Protein AF-A0A1J3HED4-F1 (afdb_monomer)

Solvent-accessible surface area (backbone atoms only — not comparable to full-atom values): 11450 Å² total; per-residue (Å²): 114,68,67,62,53,50,51,50,54,53,50,53,53,50,52,54,51,52,36,47,73,73,69,55,72,75,88,82,70,84,73,91,66,98,83,78,74,86,71,76,49,76,65,58,54,43,67,75,41,43,68,55,33,48,45,43,17,53,50,27,22,56,47,26,28,42,51,62,58,52,49,61,68,68,34,84,85,45,102,58,42,82,52,41,42,55,51,50,53,50,45,22,53,54,27,19,52,52,15,48,55,44,54,75,44,71,88,66,45,74,82,49,69,68,57,50,50,52,56,52,58,58,52,60,58,48,56,62,49,51,55,49,32,74,76,76,45,57,74,68,56,51,53,50,52,37,30,54,51,17,25,52,50,23,30,52,52,45,42,44,66,65,50,70,48,58,95,55,56,76,71,53,30,51,54,47,50,54,51,43,49,51,29,36,52,52,13,36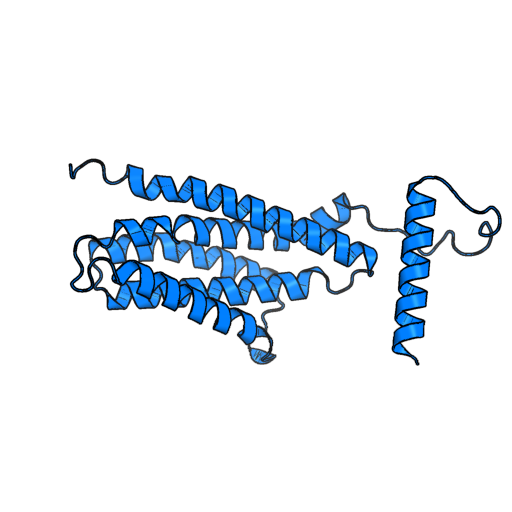,55,53,4,47,60,52,17,51,56,69,59,66,78,58,76,92,74,127

InterPro domains:
  IPR002259 Equilibrative nucleoside transporter [PF01733] (27-198)
  IPR002259 Equilibrative nucleoside transporter [PTHR10332] (2-198)
  IPR036259 MFS transporter superfamily [SSF103473] (56-198)

Secondary structure (DSSP, 8-state):
-HHHHHHHHHHHHHHHHHHHHTT---TT--SS-TTS--PPPHHHHHHHTHHHHHHHHHHHHHHHHHTTHHHHHGGGG-TTTTHHHHHHHHHHHHHHHHHHHGGGSGGG----HHHHHHHHHHHTTHHHHHHHHHHH--HHHHHHHHHHHHHHHHHHHHHHHHHTTTT--HHHHHHHHHHHHHHHHHHHHHHHHHHTHHHHTTTT--

Foldseek 3Di:
DVVVVVVVVVVVVVVQVVCVVVVNDDPPPPDDDPDPDPPDDLVNLCVVCVLLLVLLLLLQLLLLLCPPLVVCVLQPPDPCRPCLSVVLVVLLQVLLVVLQCQVVPVVSQDLDSVVLNVLSVVCVVLVVQCVCCSVPNDSVSSSVSSSVSSNSSNNSNNNSLVNSLPPDDPVSNVSSNVSSVVSNVNSNVNNNVSSCVSVVVPVPDD

Radius of gyration: 22.64 Å; Cα contacts (8 Å, |Δi|>4): 184; chains: 1; bounding box: 64×35×68 Å

Organism: Noccaea caerulescens (NCBI:txid107243)

Sequence (206 aa):
KYYRRKAASEGSKTVSADLAAAGIKNQNDLTDDDSKNQRLSKKELLLQNIDHAMNLFLIYVLTLSIFPGFLYENTGQHGLGTWYALVLVAVYNFWDLVGRYMPHVKWLKVENRKGLMVAVLTRYFLIPAFYFTAKYGDKGWMIMLISVLGLTTGYLTVCILTIAPKGYKGPEKNAMGNLLVVFILGGALTGISLGWLWLIGKTDSF

pLDDT: mean 79.39, std 15.01, range [37.22, 96.25]

Structure (mmCIF, N/CA/C/O backbone):
data_AF-A0A1J3HED4-F1
#
_entry.id   AF-A0A1J3HED4-F1
#
loop_
_atom_site.group_PDB
_atom_site.id
_atom_site.type_symbol
_atom_site.label_atom_id
_atom_site.label_alt_id
_atom_site.label_comp_id
_atom_site.label_asym_id
_atom_site.label_entity_id
_atom_site.label_seq_id
_atom_site.pdbx_PDB_ins_code
_atom_site.Cartn_x
_atom_site.Cartn_y
_atom_site.Cartn_z
_atom_site.occupancy
_atom_site.B_iso_or_equiv
_atom_site.auth_seq_id
_atom_site.auth_comp_id
_atom_site.auth_asym_id
_atom_site.auth_atom_id
_atom_site.pdbx_PDB_model_num
ATOM 1 N N . LYS A 1 1 ? -34.948 16.942 10.702 1.00 59.41 1 LYS A N 1
ATOM 2 C CA . LYS A 1 1 ? -35.043 17.237 12.163 1.00 59.41 1 LYS A CA 1
ATOM 3 C C . LYS A 1 1 ? -34.207 16.272 13.022 1.00 59.41 1 LYS A C 1
ATOM 5 O O . LYS A 1 1 ? -33.458 16.747 13.863 1.00 59.41 1 LYS A O 1
ATOM 10 N N . TYR A 1 2 ? -34.265 14.956 12.774 1.00 70.56 2 TYR A N 1
ATOM 11 C CA . TYR A 1 2 ? -33.496 13.926 13.499 1.00 70.56 2 TYR A CA 1
ATOM 12 C C . TYR A 1 2 ? -31.965 14.104 13.425 1.00 70.56 2 TYR A C 1
ATOM 14 O O . TYR A 1 2 ? -31.312 14.196 14.459 1.00 70.56 2 TYR A O 1
ATOM 22 N N . TYR A 1 3 ? -31.401 14.277 12.224 1.00 65.31 3 TYR A N 1
ATOM 23 C CA . TYR A 1 3 ? -29.947 14.420 12.041 1.00 65.31 3 TYR A CA 1
ATOM 24 C C . TYR A 1 3 ? -29.341 15.639 12.750 1.00 65.31 3 TYR A C 1
ATOM 26 O O . TYR A 1 3 ? -28.264 15.536 13.323 1.00 65.31 3 TYR A O 1
ATOM 34 N N . ARG A 1 4 ? -30.061 16.770 12.794 1.00 69.88 4 ARG A N 1
ATOM 35 C CA . ARG A 1 4 ? -29.614 17.970 13.525 1.00 69.88 4 ARG A CA 1
ATOM 36 C C . ARG A 1 4 ? -29.603 17.755 15.039 1.00 69.88 4 ARG A C 1
ATOM 38 O O . ARG A 1 4 ? -28.679 18.202 15.701 1.00 69.88 4 ARG A O 1
ATOM 45 N N . ARG A 1 5 ? -30.591 17.032 15.582 1.00 69.00 5 ARG A N 1
ATOM 46 C CA . ARG A 1 5 ? -30.611 16.660 17.008 1.00 69.00 5 ARG A CA 1
ATOM 47 C C . ARG A 1 5 ? -29.500 15.670 17.354 1.00 69.00 5 ARG A C 1
ATOM 49 O O . ARG A 1 5 ? -28.889 15.806 18.406 1.00 69.00 5 ARG A O 1
ATOM 56 N N . LYS A 1 6 ? -29.207 14.719 16.461 1.00 76.19 6 LYS A N 1
ATOM 57 C CA . LYS A 1 6 ? -28.106 13.766 16.641 1.00 76.19 6 LYS A CA 1
ATOM 58 C C . LYS A 1 6 ? -26.743 14.463 16.614 1.00 76.19 6 LYS A C 1
ATOM 60 O O . LYS A 1 6 ? -25.969 14.276 17.541 1.00 76.19 6 LYS A O 1
ATOM 65 N N . ALA A 1 7 ? -26.508 15.334 15.635 1.00 76.50 7 ALA A N 1
ATOM 66 C CA . ALA A 1 7 ? -25.280 16.124 15.552 1.00 76.50 7 ALA A CA 1
ATOM 67 C C . ALA A 1 7 ? -25.108 17.067 16.757 1.00 76.50 7 ALA A C 1
ATOM 69 O O . ALA A 1 7 ? -24.017 17.161 17.304 1.00 76.50 7 ALA A O 1
ATOM 70 N N . ALA A 1 8 ? -26.184 17.711 17.223 1.00 73.75 8 ALA A N 1
ATOM 71 C CA . ALA A 1 8 ? -26.141 18.544 18.427 1.00 73.75 8 ALA A CA 1
ATOM 72 C C . ALA A 1 8 ? -25.859 17.725 19.700 1.00 73.75 8 ALA A C 1
ATOM 74 O O . ALA A 1 8 ? -25.099 18.163 20.559 1.00 73.75 8 ALA A O 1
ATOM 75 N N . SER A 1 9 ? -26.429 16.520 19.813 1.00 71.12 9 SER A N 1
ATOM 76 C CA . SER A 1 9 ? -26.158 15.610 20.932 1.00 71.12 9 SER A CA 1
ATOM 77 C C . SER A 1 9 ? -24.715 15.104 20.923 1.00 71.12 9 SER A C 1
ATOM 79 O O . SER A 1 9 ? -24.074 15.059 21.970 1.00 71.12 9 SER A O 1
ATOM 81 N N . GLU A 1 10 ? -24.185 14.758 19.752 1.00 77.06 10 GLU A N 1
ATOM 82 C CA . GLU A 1 10 ? -22.795 14.325 19.600 1.00 77.06 10 GLU A CA 1
ATOM 83 C C . GLU A 1 10 ? -21.818 15.485 19.860 1.00 77.06 10 GLU A C 1
ATOM 85 O O . GLU A 1 10 ? -20.849 15.293 20.590 1.00 77.06 10 GLU A O 1
ATOM 90 N N . GLY A 1 11 ? -22.128 16.699 19.390 1.00 74.56 11 GLY A N 1
ATOM 91 C CA . GLY A 1 11 ? -21.346 17.912 19.659 1.00 74.56 11 GLY A CA 1
ATOM 92 C C . GLY A 1 11 ? -21.352 18.342 21.132 1.00 74.56 11 GLY A C 1
ATOM 93 O O . GLY A 1 11 ? -20.334 18.756 21.678 1.00 74.56 11 GLY A O 1
ATOM 94 N N . SER A 1 12 ? -22.479 18.188 21.829 1.00 73.00 12 SER A N 1
ATOM 95 C CA . SER A 1 12 ? -22.558 18.455 23.272 1.00 73.00 12 SER A CA 1
ATOM 96 C C . SER A 1 12 ? -21.706 17.470 24.086 1.00 73.00 12 SER A C 1
ATOM 98 O O . SER A 1 12 ? -21.057 17.860 25.061 1.00 73.00 12 SER A O 1
ATOM 100 N N . LYS A 1 13 ? -21.629 16.207 23.647 1.00 76.38 13 LYS A N 1
ATOM 101 C CA . LYS A 1 13 ? -20.762 15.186 24.255 1.00 76.38 13 LYS A CA 1
ATOM 102 C C . LYS A 1 13 ? -19.274 15.444 24.013 1.00 76.38 13 LYS A C 1
ATOM 104 O O . LYS A 1 13 ? -18.470 15.134 24.883 1.00 76.38 13 LYS A O 1
ATOM 109 N N . THR A 1 14 ? -18.893 16.016 22.871 1.00 75.06 14 THR A N 1
ATOM 110 C CA . THR A 1 14 ? -17.491 16.399 22.626 1.00 75.06 14 THR A CA 1
ATOM 111 C C . THR A 1 14 ? -17.084 17.606 23.463 1.00 75.06 14 THR A C 1
ATOM 113 O O . THR A 1 14 ? -16.039 17.566 24.095 1.00 75.06 14 THR A O 1
ATOM 116 N N . VAL A 1 15 ? -17.943 18.624 23.574 1.00 75.25 15 VAL A N 1
ATOM 117 C CA . VAL A 1 15 ? -17.651 19.827 24.377 1.00 75.25 15 VAL A CA 1
ATOM 118 C C . VAL A 1 15 ? -17.520 19.499 25.867 1.00 75.25 15 VAL A C 1
ATOM 120 O O . VAL A 1 15 ? -16.604 19.979 26.529 1.00 75.25 15 VAL A O 1
ATOM 123 N N . SER A 1 16 ? -18.397 18.646 26.401 1.00 71.94 16 SER A N 1
ATOM 124 C CA . SER A 1 16 ? -18.288 18.179 27.792 1.00 71.94 16 SER A CA 1
ATOM 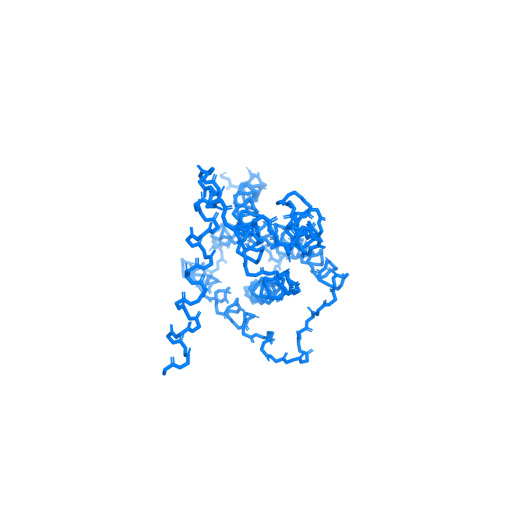125 C C . SER A 1 16 ? -17.035 17.326 28.025 1.00 71.94 16 SER A C 1
ATOM 127 O O . SER A 1 16 ? -16.402 17.442 29.075 1.00 71.94 16 SER A O 1
ATOM 129 N N . ALA A 1 17 ? -16.625 16.525 27.037 1.00 68.75 17 ALA A N 1
ATOM 130 C CA . ALA A 1 17 ? -15.379 15.765 27.096 1.00 68.75 17 ALA A CA 1
ATOM 131 C C . ALA A 1 17 ? -14.126 16.663 27.063 1.00 68.75 17 ALA A C 1
ATOM 133 O O . ALA A 1 17 ? -13.168 16.379 27.785 1.00 68.75 17 ALA A O 1
ATOM 134 N N . ASP A 1 18 ? -14.141 17.746 26.283 1.00 74.06 18 ASP A N 1
ATOM 135 C CA . ASP A 1 18 ? -13.045 18.720 26.220 1.00 74.06 18 ASP A CA 1
ATOM 136 C C . ASP A 1 18 ? -12.947 19.543 27.516 1.00 74.06 18 ASP A C 1
ATOM 138 O O . ASP A 1 18 ? -11.847 19.744 28.034 1.00 74.06 18 ASP A O 1
ATOM 142 N N . LEU A 1 19 ? -14.083 19.932 28.114 1.00 74.56 19 LEU A N 1
ATOM 143 C CA . LEU A 1 19 ? -14.116 20.586 29.432 1.00 74.56 19 LEU A CA 1
ATOM 144 C C . LEU A 1 19 ? -13.539 19.692 30.538 1.00 74.56 19 LEU A C 1
ATOM 146 O O . LEU A 1 19 ? -12.752 20.154 31.364 1.00 74.56 19 LEU A O 1
ATOM 150 N N . ALA A 1 20 ? -13.885 18.402 30.529 1.00 72.44 20 ALA A N 1
ATOM 151 C CA . ALA A 1 20 ? -13.341 17.437 31.479 1.00 72.44 20 ALA A CA 1
ATOM 152 C C . ALA A 1 20 ? -11.829 17.218 31.280 1.00 72.44 20 ALA A C 1
ATOM 154 O O . ALA A 1 20 ? -11.105 17.031 32.257 1.00 72.44 20 ALA A O 1
ATOM 155 N N . ALA A 1 21 ? -11.333 17.275 30.038 1.00 68.06 21 ALA A N 1
ATOM 156 C CA . ALA A 1 21 ? -9.901 17.217 29.736 1.00 68.06 21 ALA A CA 1
ATOM 157 C C . ALA A 1 21 ? -9.143 18.476 30.199 1.00 68.06 21 ALA A C 1
ATOM 159 O O . ALA A 1 21 ? -7.979 18.374 30.579 1.00 68.06 21 ALA A O 1
ATOM 160 N N . ALA A 1 22 ? -9.812 19.631 30.225 1.00 73.00 22 ALA A N 1
ATOM 161 C CA . ALA A 1 22 ? -9.310 20.880 30.798 1.00 73.00 22 ALA A CA 1
ATOM 162 C C . ALA A 1 22 ? -9.441 20.954 32.337 1.00 73.00 22 ALA A C 1
ATOM 164 O O . ALA A 1 22 ? -9.087 21.968 32.932 1.00 73.00 22 ALA A O 1
ATOM 165 N N . GLY A 1 23 ? -9.940 19.895 32.990 1.00 62.84 23 GLY A N 1
ATOM 166 C CA . GLY A 1 23 ? -10.067 19.809 34.450 1.00 62.84 23 GLY A CA 1
ATOM 167 C C . GLY A 1 23 ? -11.306 20.494 35.037 1.00 62.84 23 GLY A C 1
ATOM 168 O O . GLY A 1 23 ? -11.443 20.553 36.257 1.00 62.84 23 GLY A O 1
ATOM 169 N N . ILE A 1 24 ? -12.230 20.979 34.204 1.00 65.00 24 ILE A N 1
ATOM 170 C CA . ILE A 1 24 ? -13.458 21.650 34.644 1.00 65.00 24 ILE A CA 1
ATOM 171 C C . ILE A 1 24 ? -14.579 20.604 34.724 1.00 65.00 24 ILE A C 1
ATOM 173 O O . ILE A 1 24 ? -15.200 20.261 33.717 1.00 65.00 24 ILE A O 1
ATOM 177 N N . LYS A 1 25 ? -14.832 20.064 35.924 1.00 63.75 25 LYS A N 1
ATOM 178 C CA . LYS A 1 25 ? -15.977 19.180 36.214 1.00 63.75 25 LYS A CA 1
ATOM 179 C C . LYS A 1 25 ? -17.094 19.972 36.897 1.00 63.75 25 LYS A C 1
ATOM 181 O O . LYS A 1 25 ? -16.863 20.589 37.931 1.00 63.75 25 LYS A O 1
ATOM 186 N N . ASN A 1 26 ? -18.309 19.904 36.351 1.00 54.97 26 ASN A N 1
ATOM 187 C CA . ASN A 1 26 ? -19.506 20.361 37.056 1.00 54.97 26 ASN A CA 1
ATOM 188 C C . ASN A 1 26 ? -19.857 19.367 38.170 1.00 54.97 26 ASN A C 1
ATOM 190 O O . ASN A 1 26 ? -19.866 18.156 37.965 1.00 54.97 26 ASN A O 1
ATOM 194 N N . GLN A 1 27 ? -20.157 19.903 39.349 1.00 44.97 27 GLN A N 1
ATOM 195 C CA . GLN A 1 27 ? -20.293 19.183 40.618 1.00 44.97 27 GLN A CA 1
ATOM 196 C C . GLN A 1 27 ? -21.570 18.319 40.734 1.00 44.97 27 GLN A C 1
ATOM 198 O O . GLN A 1 27 ? -21.773 17.666 41.753 1.00 44.97 27 GLN A O 1
ATOM 203 N N . ASN A 1 28 ? -22.406 18.270 39.689 1.00 45.19 28 ASN A N 1
ATOM 204 C CA . ASN A 1 28 ? -23.728 17.629 39.722 1.00 45.19 28 ASN A CA 1
ATOM 205 C C . ASN A 1 28 ? -23.775 16.190 39.163 1.00 45.19 28 ASN A C 1
ATOM 207 O O . ASN A 1 28 ? -24.830 15.574 39.234 1.00 45.19 28 ASN A O 1
ATOM 211 N N . ASP A 1 29 ? -22.669 15.634 38.653 1.00 46.31 29 ASP A N 1
ATOM 212 C CA . ASP A 1 29 ? -22.627 14.271 38.072 1.00 46.31 29 ASP A CA 1
ATOM 213 C C . ASP A 1 29 ? -22.062 13.202 39.038 1.00 46.31 29 ASP A C 1
ATOM 215 O O . ASP A 1 29 ? -21.631 12.132 38.615 1.00 46.31 29 ASP A O 1
ATOM 219 N N . LEU A 1 30 ? -22.025 13.468 40.350 1.00 44.94 30 LEU A N 1
ATOM 220 C CA . LEU A 1 30 ? -21.431 12.554 41.345 1.00 44.94 30 LEU A CA 1
ATOM 221 C C . LEU A 1 30 ? -22.342 11.401 41.801 1.00 44.94 30 LEU A C 1
ATOM 223 O O . LEU A 1 30 ? -22.022 10.712 42.766 1.00 44.94 30 LEU A O 1
ATOM 227 N N . THR A 1 31 ? -23.439 11.129 41.102 1.00 42.91 31 THR A N 1
ATOM 228 C CA . THR A 1 31 ? -24.248 9.934 41.359 1.00 42.91 31 THR A CA 1
ATOM 229 C C . THR A 1 31 ? -24.649 9.300 40.034 1.00 42.91 31 THR A C 1
ATOM 231 O O . THR A 1 31 ? -25.287 9.962 39.222 1.00 42.91 31 THR A O 1
AT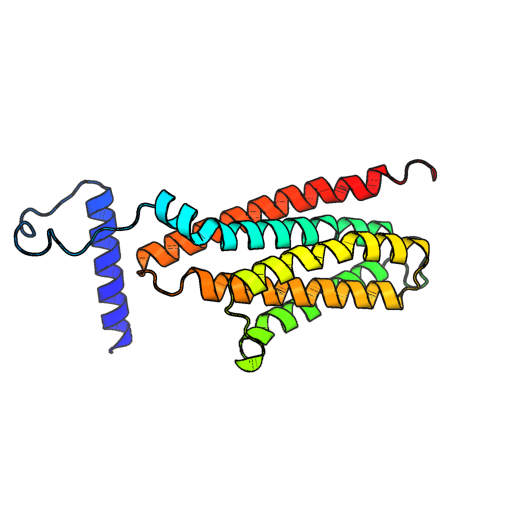OM 234 N N . ASP A 1 32 ? -24.294 8.020 39.870 1.00 39.19 32 ASP A N 1
ATOM 235 C CA . ASP A 1 32 ? -24.870 7.027 38.940 1.00 39.19 32 ASP A CA 1
ATOM 236 C C . ASP A 1 32 ? -24.135 6.570 37.654 1.00 39.19 32 ASP A C 1
ATOM 238 O O . ASP A 1 32 ? -24.769 5.956 36.799 1.00 39.19 32 ASP A O 1
ATOM 242 N N . ASP A 1 33 ? -22.806 6.708 37.501 1.00 41.12 33 ASP A N 1
ATOM 243 C CA . ASP A 1 33 ? -22.113 5.970 36.407 1.00 41.12 33 ASP A CA 1
ATOM 244 C C . ASP A 1 33 ? -20.638 5.596 36.656 1.00 41.12 33 ASP A C 1
ATOM 246 O O . ASP A 1 33 ? -19.850 5.458 35.720 1.00 41.12 33 ASP A O 1
ATOM 250 N N . ASP A 1 34 ? -20.236 5.364 37.907 1.00 40.25 34 ASP A N 1
ATOM 251 C CA . ASP A 1 34 ? -18.844 4.994 38.239 1.00 40.25 34 ASP A CA 1
ATOM 252 C C . ASP A 1 34 ? -18.464 3.542 37.847 1.00 40.25 34 ASP A C 1
ATOM 254 O O . ASP A 1 34 ? -17.388 3.053 38.183 1.00 40.25 34 ASP A O 1
ATOM 258 N N . SER A 1 35 ? -19.322 2.828 37.098 1.00 39.44 35 SER A N 1
ATOM 259 C CA . SER A 1 35 ? -19.124 1.409 36.747 1.00 39.44 35 SER A CA 1
ATOM 260 C C . SER A 1 35 ? -19.144 1.054 35.249 1.00 39.44 35 SER A C 1
ATOM 262 O O . SER A 1 35 ? -18.913 -0.108 34.916 1.00 39.44 35 SER A O 1
ATOM 264 N N . LYS A 1 36 ? -19.365 1.993 34.307 1.00 38.38 36 LYS A N 1
ATOM 265 C CA . LYS A 1 36 ? -19.573 1.634 32.876 1.00 38.38 36 LYS A CA 1
ATOM 266 C C . LYS A 1 36 ? -18.694 2.298 31.821 1.00 38.38 36 LYS A C 1
ATOM 268 O O . LYS A 1 36 ? -18.813 1.963 30.637 1.00 38.38 36 LYS A O 1
ATOM 273 N N . ASN A 1 37 ? -17.765 3.172 32.187 1.00 43.22 37 ASN A N 1
ATOM 274 C CA . ASN A 1 37 ? -16.939 3.870 31.200 1.00 43.22 37 ASN A CA 1
ATOM 275 C C . ASN A 1 37 ? -15.443 3.754 31.486 1.00 43.22 37 ASN A C 1
ATOM 277 O O . ASN A 1 37 ? -14.732 4.747 31.616 1.00 43.22 37 ASN A O 1
ATOM 281 N N . GLN A 1 38 ? -14.942 2.517 31.474 1.00 48.12 38 GLN A N 1
ATOM 282 C CA . GLN A 1 38 ? -13.513 2.269 31.307 1.00 48.12 38 GLN A CA 1
ATOM 283 C C . GLN A 1 38 ? -13.126 2.653 29.868 1.00 48.12 38 GLN A C 1
ATOM 285 O O . GLN A 1 38 ? -13.193 1.859 28.933 1.00 48.12 38 GLN A O 1
ATOM 290 N N . ARG A 1 39 ? -12.844 3.943 29.663 1.00 57.44 39 ARG A N 1
ATOM 291 C CA . ARG A 1 39 ? -12.276 4.479 28.424 1.00 57.44 39 ARG A CA 1
ATOM 292 C C . ARG A 1 39 ? -10.926 3.798 28.216 1.00 57.44 39 ARG A C 1
ATOM 294 O O . ARG A 1 39 ? -10.034 4.008 29.036 1.00 57.44 39 ARG A O 1
ATOM 301 N N . LEU A 1 40 ? -10.772 3.025 27.140 1.00 62.28 40 LEU A N 1
ATOM 302 C CA . LEU A 1 40 ? -9.487 2.395 26.837 1.00 62.28 40 LEU A CA 1
ATOM 303 C C . LEU A 1 40 ? -8.418 3.479 26.665 1.00 62.28 40 LEU A C 1
ATOM 305 O O . LEU A 1 40 ? -8.619 4.487 25.974 1.00 62.28 40 LEU A O 1
ATOM 309 N N . SER A 1 41 ? -7.273 3.290 27.312 1.00 73.06 41 SER A N 1
ATOM 310 C CA . SER A 1 41 ? -6.133 4.185 27.162 1.00 73.06 41 SER A CA 1
ATOM 311 C C . SER A 1 41 ? -5.615 4.119 25.726 1.00 73.06 41 SER A C 1
ATOM 313 O O . SER A 1 41 ? -5.603 3.054 25.112 1.00 73.06 41 SER A O 1
ATOM 315 N N . LYS A 1 42 ? -5.109 5.236 25.181 1.00 70.38 42 LYS A N 1
ATOM 316 C CA . LYS A 1 42 ? -4.540 5.287 23.814 1.00 70.38 42 LYS A CA 1
ATOM 317 C C . LYS A 1 42 ? -3.473 4.204 23.574 1.00 70.38 42 LYS A C 1
ATOM 319 O O . LYS A 1 42 ? -3.326 3.737 22.450 1.00 70.38 42 LYS A O 1
ATOM 324 N N . LYS A 1 43 ? -2.755 3.795 24.628 1.00 70.88 43 LYS A N 1
ATOM 325 C CA . LYS A 1 43 ? -1.745 2.725 24.582 1.00 70.88 43 LYS A CA 1
ATOM 326 C C . LYS A 1 43 ? -2.358 1.327 24.458 1.00 70.88 43 LYS A C 1
ATOM 328 O O . LYS A 1 43 ? -1.864 0.529 23.673 1.00 70.88 43 LYS A O 1
ATOM 333 N N . GLU A 1 44 ? -3.430 1.043 25.191 1.00 78.06 44 GLU A N 1
ATOM 334 C CA . GLU A 1 44 ? -4.153 -0.241 25.129 1.00 78.06 44 GLU A CA 1
ATOM 335 C C . GLU A 1 44 ? -4.838 -0.402 23.773 1.00 78.06 44 GLU A C 1
ATOM 337 O O . GLU A 1 44 ? -4.749 -1.440 23.123 1.00 78.06 44 GLU A O 1
ATOM 342 N N . LEU A 1 45 ? -5.430 0.695 23.308 1.00 75.88 45 LEU A N 1
ATOM 343 C CA . LEU A 1 45 ? -5.980 0.868 21.976 1.00 75.88 45 LEU A CA 1
ATOM 344 C C . LEU A 1 45 ? -4.948 0.543 20.877 1.00 75.88 45 LEU A C 1
ATOM 346 O O . LEU A 1 45 ? -5.261 -0.196 19.941 1.00 75.88 45 LEU A O 1
ATOM 350 N N . LEU A 1 46 ? -3.718 1.058 21.002 1.00 76.38 46 LEU A N 1
ATOM 351 C CA . LEU A 1 46 ? -2.611 0.757 20.088 1.00 76.38 46 LEU A CA 1
ATOM 352 C C . LEU A 1 46 ? -2.208 -0.716 20.175 1.00 76.38 46 LEU A C 1
ATOM 354 O O . LEU A 1 46 ? -2.161 -1.379 19.147 1.00 76.38 46 LEU A O 1
ATOM 358 N N . LEU A 1 47 ? -1.965 -1.242 21.378 1.00 79.56 47 LEU A N 1
ATOM 359 C CA . LEU A 1 47 ? -1.557 -2.636 21.586 1.00 79.56 47 LEU A CA 1
ATOM 360 C C . LEU A 1 47 ? -2.559 -3.632 20.987 1.00 79.56 47 LEU A C 1
ATOM 362 O O . LEU A 1 47 ? -2.153 -4.625 20.392 1.00 79.56 47 LEU A O 1
ATOM 366 N N . GLN A 1 48 ? -3.858 -3.345 21.073 1.00 81.31 48 GLN A N 1
ATOM 367 C CA . GLN A 1 48 ? -4.911 -4.214 20.544 1.00 81.31 48 GLN A CA 1
ATOM 368 C C . GLN A 1 48 ? -5.012 -4.214 19.003 1.00 81.31 48 GLN A C 1
ATOM 370 O O . GLN A 1 48 ? -5.528 -5.172 18.414 1.00 81.31 48 GLN A O 1
ATOM 375 N N . ASN A 1 49 ? -4.534 -3.150 18.349 1.00 86.00 49 ASN A N 1
ATOM 376 C CA . ASN A 1 49 ? -4.608 -2.951 16.893 1.00 86.00 49 ASN A CA 1
ATOM 377 C C . ASN A 1 49 ? -3.230 -2.799 16.243 1.00 86.00 49 ASN A C 1
ATOM 379 O O . ASN A 1 49 ? -3.118 -2.308 15.115 1.00 86.00 49 ASN A O 1
ATOM 383 N N . ILE A 1 50 ? -2.173 -3.197 16.952 1.00 87.44 50 ILE A N 1
ATOM 384 C CA . ILE A 1 50 ? -0.799 -3.070 16.474 1.00 87.44 50 ILE A CA 1
ATOM 385 C C . ILE A 1 50 ? -0.581 -3.896 15.206 1.00 87.44 50 ILE A C 1
ATOM 387 O O . ILE A 1 50 ? 0.147 -3.474 14.319 1.00 87.44 50 ILE A O 1
ATOM 391 N N . ASP A 1 51 ? -1.282 -5.019 15.064 1.00 89.06 51 ASP A N 1
ATOM 392 C CA . ASP A 1 51 ? -1.311 -5.839 13.856 1.00 89.06 51 ASP A CA 1
ATOM 393 C C . ASP A 1 51 ? -1.820 -5.052 12.641 1.00 89.06 51 ASP A C 1
ATOM 395 O O . ASP A 1 51 ? -1.187 -5.042 11.586 1.00 89.06 51 ASP A O 1
ATOM 399 N N . HIS A 1 52 ? -2.934 -4.335 12.781 1.00 90.81 52 HIS A N 1
ATOM 400 C CA . HIS A 1 52 ? -3.483 -3.487 11.723 1.00 90.81 52 HIS A CA 1
ATOM 401 C C . HIS A 1 52 ? -2.574 -2.296 11.397 1.00 90.81 52 HIS A C 1
ATOM 403 O O . HIS A 1 52 ? -2.356 -1.991 10.222 1.00 90.81 52 HIS A O 1
ATOM 409 N N . ALA A 1 53 ? -2.013 -1.657 12.422 1.00 91.69 53 ALA A N 1
ATOM 410 C CA . ALA A 1 53 ? -1.086 -0.543 12.274 1.00 91.69 53 ALA A CA 1
ATOM 411 C C . ALA A 1 53 ? 0.213 -0.957 11.560 1.00 91.69 53 ALA A C 1
ATOM 413 O O . ALA A 1 53 ? 0.625 -0.309 10.598 1.00 91.69 53 ALA A O 1
ATOM 414 N N . MET A 1 54 ? 0.810 -2.080 11.967 1.00 92.75 54 MET A N 1
ATOM 415 C CA . MET A 1 54 ? 2.002 -2.646 11.334 1.00 92.75 54 MET A CA 1
ATOM 416 C C . MET A 1 54 ? 1.724 -3.084 9.898 1.00 92.75 54 MET A C 1
ATOM 418 O O . MET A 1 54 ? 2.530 -2.816 9.015 1.00 92.75 54 MET A O 1
ATOM 422 N N . ASN A 1 55 ? 0.567 -3.691 9.627 1.00 93.38 55 ASN A N 1
ATOM 423 C CA . ASN A 1 55 ? 0.180 -4.052 8.264 1.00 93.38 55 ASN A CA 1
ATOM 424 C C . ASN A 1 55 ? 0.103 -2.821 7.344 1.00 93.38 55 ASN A C 1
ATOM 426 O O . ASN A 1 55 ? 0.622 -2.869 6.231 1.00 93.38 55 ASN A O 1
ATOM 430 N N . LEU A 1 56 ? -0.487 -1.709 7.802 1.00 94.25 56 LEU A N 1
ATOM 431 C CA . LEU A 1 56 ? -0.490 -0.450 7.044 1.00 94.25 56 LEU A CA 1
ATOM 432 C C . LEU A 1 56 ? 0.923 0.096 6.849 1.00 94.25 56 LEU A C 1
ATOM 434 O O . LEU A 1 56 ? 1.283 0.451 5.731 1.00 94.25 56 LEU A O 1
ATOM 438 N N . PHE A 1 57 ? 1.734 0.118 7.904 1.00 95.44 57 PHE A N 1
ATOM 439 C CA . PHE A 1 57 ? 3.126 0.546 7.809 1.00 95.44 57 PHE A CA 1
ATOM 440 C C . PHE A 1 57 ? 3.872 -0.237 6.719 1.00 95.44 57 PHE A C 1
ATOM 442 O O . PHE A 1 57 ? 4.405 0.362 5.791 1.00 95.44 57 PHE A O 1
ATOM 449 N N . LEU A 1 58 ? 3.819 -1.571 6.759 1.00 94.81 58 LEU A N 1
ATOM 450 C CA . LEU A 1 58 ? 4.466 -2.451 5.783 1.00 94.81 58 LEU A CA 1
ATOM 451 C C . LEU A 1 58 ? 3.928 -2.250 4.355 1.00 94.81 58 LEU A C 1
ATOM 453 O O . LEU A 1 58 ? 4.706 -2.220 3.400 1.00 94.81 58 LEU A O 1
ATOM 457 N N . ILE A 1 59 ? 2.611 -2.053 4.194 1.00 95.06 59 ILE A N 1
ATOM 458 C CA . ILE A 1 59 ? 1.994 -1.745 2.893 1.00 95.06 59 ILE A CA 1
ATOM 459 C C . ILE A 1 59 ? 2.627 -0.501 2.276 1.00 95.06 59 ILE A C 1
ATOM 461 O O . ILE A 1 59 ? 2.981 -0.532 1.093 1.00 95.06 59 ILE A O 1
ATOM 465 N N . TYR A 1 60 ? 2.750 0.577 3.052 1.00 94.19 60 TYR A N 1
ATOM 466 C CA . TYR A 1 60 ? 3.258 1.859 2.570 1.00 94.19 60 TYR A CA 1
ATOM 467 C C . TYR A 1 60 ? 4.779 1.867 2.412 1.00 94.19 60 TYR A C 1
ATOM 469 O O . TYR A 1 60 ? 5.258 2.437 1.434 1.00 94.19 60 TYR A O 1
ATOM 477 N N . VAL A 1 61 ? 5.516 1.159 3.275 1.00 95.06 61 VAL A N 1
ATOM 478 C CA . VAL A 1 61 ? 6.959 0.927 3.111 1.00 95.06 61 VAL A CA 1
ATOM 479 C C . VAL A 1 61 ? 7.245 0.289 1.758 1.00 95.06 61 VAL A C 1
ATOM 481 O O . VAL A 1 61 ? 8.000 0.840 0.962 1.00 95.06 61 VAL A O 1
ATOM 484 N N . LEU A 1 62 ? 6.608 -0.848 1.470 1.00 92.81 62 LEU A N 1
ATOM 485 C CA . LEU A 1 62 ? 6.808 -1.559 0.212 1.00 92.81 62 LEU A CA 1
ATOM 486 C C . LEU A 1 62 ? 6.417 -0.690 -0.985 1.00 92.81 62 LEU A C 1
ATOM 488 O O . LEU A 1 62 ? 7.179 -0.558 -1.940 1.00 92.81 62 LEU A O 1
ATOM 492 N N . THR A 1 63 ? 5.228 -0.092 -0.929 1.00 92.25 63 THR A N 1
ATOM 493 C CA . THR A 1 63 ? 4.682 0.658 -2.062 1.00 92.25 63 THR A CA 1
ATOM 494 C C . THR A 1 63 ? 5.559 1.855 -2.394 1.00 92.25 63 THR A C 1
ATOM 496 O O . THR A 1 63 ? 5.912 2.015 -3.558 1.00 92.25 63 THR A O 1
ATOM 499 N N . LEU A 1 64 ? 5.961 2.646 -1.391 1.00 91.31 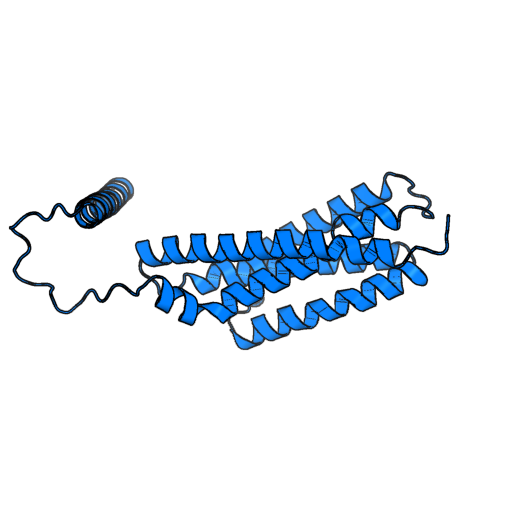64 LEU A N 1
ATOM 500 C CA . LEU A 1 64 ? 6.787 3.829 -1.629 1.00 91.31 64 LEU A CA 1
ATOM 501 C C . LEU A 1 64 ? 8.273 3.526 -1.849 1.00 91.31 64 LEU A C 1
ATOM 503 O O . LEU A 1 64 ? 8.980 4.357 -2.409 1.00 91.31 64 LEU A O 1
ATOM 507 N N . SER A 1 65 ? 8.738 2.326 -1.484 1.00 88.94 65 SER A N 1
ATOM 508 C CA . SER A 1 65 ? 10.078 1.869 -1.872 1.00 88.94 65 SER A CA 1
ATOM 509 C C . SER A 1 65 ? 10.204 1.578 -3.368 1.00 88.94 65 SER A C 1
ATOM 511 O O . SER A 1 65 ? 11.303 1.637 -3.904 1.00 88.94 65 SER A O 1
ATOM 513 N N . ILE A 1 66 ? 9.093 1.278 -4.050 1.00 85.94 66 ILE A N 1
ATOM 514 C CA . ILE A 1 66 ? 9.064 0.986 -5.491 1.00 85.94 66 ILE A CA 1
ATOM 515 C C . ILE A 1 66 ? 8.545 2.214 -6.252 1.00 85.94 66 ILE A C 1
ATOM 517 O O . ILE A 1 66 ? 9.187 2.730 -7.164 1.00 85.94 66 ILE A O 1
ATOM 521 N N . PHE A 1 67 ? 7.377 2.719 -5.867 1.00 82.75 67 PHE A N 1
ATOM 522 C CA . PHE A 1 67 ? 6.718 3.847 -6.509 1.00 82.75 67 PHE A CA 1
ATOM 523 C C . PHE A 1 67 ? 6.993 5.160 -5.753 1.00 82.75 67 PHE A C 1
ATOM 525 O O . PHE A 1 67 ? 6.724 5.218 -4.560 1.00 82.75 67 PHE A O 1
ATOM 532 N N . PRO A 1 68 ? 7.414 6.263 -6.396 1.00 72.25 68 PRO A N 1
ATOM 533 C CA . PRO A 1 68 ? 7.680 6.417 -7.824 1.00 72.25 68 PRO A CA 1
ATOM 534 C C . PRO A 1 68 ? 9.152 6.181 -8.221 1.00 72.25 68 PRO A C 1
ATOM 536 O O . PRO A 1 68 ? 9.432 6.024 -9.407 1.00 72.25 68 PRO A O 1
ATOM 539 N N . GLY A 1 69 ? 10.087 6.157 -7.261 1.00 71.44 69 GLY A N 1
ATOM 540 C CA . GLY A 1 69 ? 11.534 6.252 -7.510 1.00 71.44 69 GLY A CA 1
ATOM 541 C C . GLY A 1 69 ? 12.095 5.211 -8.485 1.00 71.44 69 GLY A C 1
ATOM 542 O O . GLY A 1 69 ? 12.723 5.575 -9.475 1.00 71.44 69 GLY A O 1
ATOM 543 N N . PHE A 1 70 ? 11.801 3.925 -8.273 1.00 73.75 70 PHE A N 1
ATOM 544 C CA . PHE A 1 70 ? 12.277 2.844 -9.148 1.00 73.75 70 PHE A CA 1
ATOM 545 C C . PHE A 1 70 ? 11.726 2.952 -10.580 1.00 73.75 70 PHE A C 1
ATOM 547 O O . PHE A 1 70 ? 12.382 2.550 -11.542 1.00 73.75 70 PHE A O 1
ATOM 554 N N . LEU A 1 71 ? 10.518 3.502 -10.737 1.00 72.50 71 LEU A N 1
ATOM 555 C CA . LEU A 1 71 ? 9.853 3.604 -12.037 1.00 72.50 71 LEU A CA 1
ATOM 556 C C . LEU A 1 71 ? 10.416 4.728 -12.903 1.00 72.50 71 LEU A C 1
ATOM 558 O O . LEU A 1 71 ? 10.484 4.559 -14.117 1.00 72.50 71 LEU A O 1
ATOM 562 N N . TYR A 1 72 ? 10.820 5.847 -12.296 1.00 70.38 72 TYR A N 1
ATOM 563 C CA . TYR A 1 72 ? 11.462 6.952 -13.016 1.00 70.38 72 TYR A CA 1
ATOM 564 C C . TYR A 1 72 ? 12.873 6.600 -13.495 1.00 70.38 72 TYR A C 1
ATOM 566 O O . TYR A 1 72 ? 13.321 7.126 -14.503 1.00 70.38 72 TYR A O 1
ATOM 574 N N . GLU A 1 73 ? 13.567 5.699 -12.804 1.00 66.88 73 GLU A N 1
ATOM 575 C CA . GLU A 1 73 ? 14.953 5.354 -13.130 1.00 66.88 73 GLU A CA 1
ATOM 576 C C . GLU A 1 73 ? 15.068 4.308 -14.255 1.00 66.88 73 GLU A C 1
ATOM 578 O O . GLU A 1 73 ? 16.001 4.325 -15.058 1.00 66.88 73 GLU A O 1
ATOM 583 N N . ASN A 1 74 ? 14.103 3.389 -14.359 1.00 65.12 74 ASN A N 1
ATOM 584 C CA . ASN A 1 74 ? 14.091 2.351 -15.398 1.00 65.12 74 ASN A CA 1
ATOM 585 C C . ASN A 1 74 ? 13.464 2.804 -16.731 1.00 65.12 74 ASN A C 1
ATOM 587 O O . ASN A 1 74 ? 13.233 1.989 -17.619 1.00 65.12 74 ASN A O 1
ATOM 591 N N . THR A 1 75 ? 13.213 4.101 -16.936 1.00 58.44 75 THR A N 1
ATOM 592 C CA . THR A 1 75 ? 12.637 4.614 -18.197 1.00 58.44 75 THR A CA 1
ATOM 593 C C . THR A 1 75 ? 13.645 4.789 -19.341 1.00 58.44 75 THR A C 1
ATOM 595 O O . THR A 1 75 ? 13.252 5.173 -20.440 1.00 58.44 75 THR A O 1
ATOM 598 N N . GLY A 1 76 ? 14.933 4.497 -19.121 1.00 51.88 76 GLY A N 1
ATOM 599 C CA . GLY A 1 76 ? 16.025 4.832 -20.046 1.00 51.88 76 GLY A CA 1
ATOM 600 C C . GLY A 1 76 ? 16.097 4.048 -21.368 1.00 51.88 76 GLY A C 1
ATOM 601 O O . GLY A 1 76 ? 16.778 4.499 -22.282 1.00 51.88 76 GLY A O 1
ATOM 602 N N . GLN A 1 77 ? 15.407 2.908 -21.518 1.00 53.81 77 GLN A N 1
ATOM 603 C CA . GLN A 1 77 ? 15.504 2.059 -22.726 1.00 53.81 77 GLN A CA 1
ATOM 604 C C . GLN A 1 77 ? 14.145 1.589 -23.266 1.00 53.81 77 GLN A C 1
ATOM 606 O O . GLN A 1 77 ? 13.983 0.473 -23.763 1.00 53.81 77 GLN A O 1
ATOM 611 N N . HIS A 1 78 ? 13.120 2.431 -23.172 1.00 60.47 78 HIS A N 1
ATOM 612 C CA . HIS A 1 78 ? 11.786 2.076 -23.647 1.00 60.47 78 HIS A CA 1
ATOM 613 C C . HIS A 1 78 ? 11.296 3.073 -24.695 1.00 60.47 78 HIS A C 1
ATOM 615 O O . HIS A 1 78 ? 11.343 4.275 -24.484 1.00 60.47 78 HIS A O 1
ATOM 621 N N . GLY A 1 79 ? 10.754 2.574 -25.814 1.00 57.19 79 GLY A N 1
ATOM 622 C CA . GLY A 1 79 ? 10.261 3.398 -26.938 1.00 57.19 79 GLY A CA 1
ATOM 623 C C . GLY A 1 79 ? 9.148 4.421 -26.634 1.00 57.19 79 GLY A C 1
ATOM 624 O O . GLY A 1 79 ? 8.691 5.089 -27.549 1.00 57.19 79 GLY A O 1
ATOM 625 N N . LEU A 1 80 ? 8.704 4.540 -25.377 1.00 60.72 80 LEU A N 1
ATOM 626 C CA . LEU A 1 80 ? 7.793 5.586 -24.886 1.00 60.72 80 LEU A CA 1
ATOM 627 C C . LEU A 1 80 ? 8.545 6.803 -24.304 1.00 60.72 80 LEU A C 1
ATOM 629 O O . LEU A 1 80 ? 7.921 7.823 -24.015 1.00 60.72 80 LEU A O 1
ATOM 633 N N . GLY A 1 81 ? 9.868 6.710 -24.124 1.00 71.44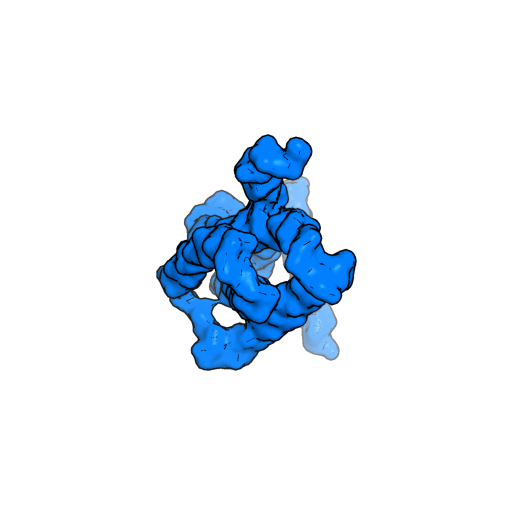 81 GLY A N 1
ATOM 634 C CA . GLY A 1 81 ? 10.707 7.780 -23.588 1.00 71.44 81 GLY A CA 1
ATOM 635 C C . GLY A 1 81 ? 10.205 8.300 -22.239 1.00 71.44 81 GLY A C 1
ATOM 636 O O . GLY A 1 81 ? 9.865 7.532 -21.339 1.00 71.44 81 GLY A O 1
ATOM 637 N N . THR A 1 82 ? 10.101 9.622 -22.119 1.00 73.12 82 THR A N 1
ATOM 638 C CA . THR A 1 82 ? 9.670 10.324 -20.899 1.00 73.12 82 THR A CA 1
ATOM 639 C C . THR A 1 82 ? 8.208 10.071 -20.512 1.00 73.12 82 THR A C 1
ATOM 641 O O . THR A 1 82 ? 7.850 10.218 -19.344 1.00 73.12 82 THR A O 1
ATOM 644 N N . TRP A 1 83 ? 7.358 9.634 -21.448 1.00 82.38 83 TRP A N 1
ATOM 645 C CA . TRP A 1 83 ? 5.947 9.333 -21.177 1.00 82.38 83 TRP A CA 1
ATOM 646 C C . TRP A 1 83 ? 5.746 8.027 -20.419 1.00 82.38 83 TRP A C 1
ATOM 648 O O . TRP A 1 83 ? 4.697 7.829 -19.808 1.00 82.38 83 TRP A O 1
ATOM 658 N N . TYR A 1 84 ? 6.739 7.136 -20.424 1.00 81.75 84 TYR A N 1
ATOM 659 C CA . TYR A 1 84 ? 6.600 5.829 -19.795 1.00 81.75 84 TYR A CA 1
ATOM 660 C C . TYR A 1 84 ? 6.353 5.945 -18.285 1.00 81.75 84 TYR A C 1
ATOM 662 O O . TYR A 1 84 ? 5.396 5.362 -17.783 1.00 81.75 84 TYR A O 1
ATOM 670 N N . ALA A 1 85 ? 7.118 6.781 -17.575 1.00 82.81 85 ALA A N 1
ATOM 671 C CA . ALA A 1 85 ? 6.911 7.018 -16.145 1.00 82.81 85 ALA A CA 1
ATOM 672 C C . ALA A 1 85 ? 5.497 7.542 -15.848 1.00 82.81 85 ALA A C 1
ATOM 674 O O . ALA A 1 85 ? 4.841 7.072 -14.921 1.00 82.81 85 ALA A O 1
ATOM 675 N N . LEU A 1 86 ? 4.995 8.471 -16.671 1.00 87.12 86 LEU A N 1
ATOM 676 C CA . LEU A 1 86 ? 3.650 9.034 -16.524 1.00 87.12 86 LEU A CA 1
ATOM 677 C C . LEU A 1 86 ? 2.561 7.976 -16.721 1.00 87.12 86 LEU A C 1
ATOM 679 O O . LEU A 1 86 ? 1.608 7.924 -15.946 1.00 87.12 86 LEU A O 1
ATOM 683 N N . VAL A 1 87 ? 2.716 7.105 -17.720 1.00 88.12 87 VAL A N 1
ATOM 684 C CA . VAL A 1 87 ? 1.798 5.983 -17.962 1.00 88.12 87 VAL A CA 1
ATOM 685 C C . VAL A 1 87 ? 1.791 5.042 -16.761 1.00 88.12 87 VAL A C 1
ATOM 687 O O . VAL A 1 87 ? 0.725 4.669 -16.281 1.00 88.12 87 VAL A O 1
ATOM 690 N N . LEU A 1 88 ? 2.962 4.700 -16.224 1.00 88.12 88 LEU A N 1
ATOM 691 C CA . LEU A 1 88 ? 3.075 3.834 -15.054 1.00 88.12 88 LEU A CA 1
ATOM 692 C C . LEU A 1 88 ? 2.423 4.444 -13.804 1.00 88.12 88 LEU A C 1
ATOM 694 O O . LEU A 1 88 ? 1.701 3.754 -13.083 1.00 88.12 88 LEU A O 1
ATOM 698 N N . VAL A 1 89 ? 2.615 5.745 -13.577 1.00 90.19 89 VAL A N 1
ATOM 699 C CA . VAL A 1 89 ? 1.932 6.503 -12.518 1.00 90.19 89 VAL A CA 1
ATOM 700 C C . VAL A 1 89 ? 0.417 6.470 -12.714 1.00 90.19 89 VAL A C 1
ATOM 702 O O . VAL A 1 89 ? -0.321 6.238 -11.754 1.00 90.19 89 VAL A O 1
ATOM 705 N N . ALA A 1 90 ? -0.068 6.673 -13.937 1.00 92.50 90 ALA A N 1
ATOM 706 C CA . ALA A 1 90 ? -1.495 6.641 -14.236 1.00 92.50 90 ALA A CA 1
ATOM 707 C C . ALA A 1 90 ? -2.098 5.247 -14.001 1.00 92.50 90 ALA A C 1
ATOM 709 O O . ALA A 1 90 ? -3.132 5.134 -13.343 1.00 92.50 90 ALA A O 1
ATOM 710 N N . VAL A 1 91 ? -1.427 4.189 -14.465 1.00 93.44 91 VAL A N 1
ATOM 711 C CA . VAL A 1 91 ? -1.840 2.792 -14.259 1.00 93.44 91 VAL A CA 1
ATOM 712 C C . VAL A 1 91 ? -1.894 2.456 -12.771 1.00 93.44 91 VAL A C 1
ATOM 714 O O . VAL A 1 91 ? -2.896 1.913 -12.308 1.00 93.44 91 VAL A O 1
ATOM 717 N N . TYR A 1 92 ? -0.861 2.830 -12.009 1.00 94.19 92 TYR A N 1
ATOM 718 C CA . TYR A 1 92 ? -0.834 2.641 -10.560 1.00 94.19 92 TYR A CA 1
ATOM 719 C C . TYR A 1 92 ? -2.049 3.291 -9.887 1.00 94.19 92 TYR A C 1
ATOM 721 O O . TYR A 1 92 ? -2.779 2.624 -9.158 1.00 94.19 92 TYR A O 1
ATOM 729 N N . ASN A 1 93 ? -2.293 4.579 -10.154 1.00 94.88 93 ASN A N 1
ATOM 730 C CA . ASN A 1 93 ? -3.378 5.325 -9.515 1.00 94.88 93 ASN A CA 1
ATOM 731 C C . ASN A 1 93 ? -4.762 4.813 -9.930 1.00 94.88 93 ASN A C 1
ATOM 733 O O . ASN A 1 93 ? -5.655 4.713 -9.090 1.00 94.88 93 ASN A O 1
ATOM 737 N N . PHE A 1 94 ? -4.947 4.466 -11.206 1.00 96.25 94 PHE A N 1
ATOM 738 C CA . PHE A 1 94 ? -6.198 3.890 -11.691 1.00 96.25 94 PHE A CA 1
ATOM 739 C C . PHE A 1 94 ? -6.512 2.579 -10.969 1.00 96.25 94 PHE A C 1
ATOM 741 O O . PHE A 1 94 ? -7.625 2.366 -10.491 1.00 96.25 94 PHE A O 1
ATOM 748 N N . TRP A 1 95 ? -5.518 1.708 -10.840 1.00 95.62 95 TRP A N 1
ATOM 749 C CA . TRP A 1 95 ? -5.722 0.393 -10.260 1.00 95.62 95 TRP A CA 1
ATOM 750 C C . TRP A 1 95 ? -5.769 0.429 -8.717 1.00 95.62 95 TRP A C 1
ATOM 752 O O . TRP A 1 95 ? -6.507 -0.348 -8.110 1.00 95.62 95 TRP A O 1
ATOM 762 N N . ASP A 1 96 ? -5.096 1.392 -8.073 1.00 95.25 96 ASP A N 1
ATOM 763 C CA . ASP A 1 96 ? -5.294 1.739 -6.653 1.00 95.25 96 ASP A CA 1
ATOM 764 C C . ASP A 1 96 ? -6.727 2.204 -6.388 1.00 95.25 96 ASP A C 1
ATOM 766 O O . ASP A 1 96 ? -7.370 1.732 -5.448 1.00 95.25 96 ASP A O 1
ATOM 770 N N . LEU A 1 97 ? -7.272 3.055 -7.261 1.00 94.56 97 LEU A N 1
ATOM 771 C CA . LEU A 1 97 ? -8.658 3.496 -7.176 1.00 94.56 97 LEU A CA 1
ATOM 772 C C . LEU A 1 97 ? -9.625 2.309 -7.269 1.00 94.56 97 LEU A C 1
ATOM 774 O O . LEU A 1 97 ? -10.474 2.147 -6.392 1.00 94.56 97 LEU A O 1
ATOM 778 N N . VAL A 1 98 ? -9.465 1.442 -8.275 1.00 94.19 98 VAL A N 1
ATOM 779 C CA . VAL A 1 98 ? -10.260 0.206 -8.415 1.00 94.19 98 VAL A CA 1
ATOM 780 C C . VAL A 1 98 ? -10.157 -0.653 -7.150 1.00 94.19 98 VAL A C 1
ATOM 782 O O . VAL A 1 98 ? -11.177 -1.096 -6.614 1.00 94.19 98 VAL A O 1
ATOM 785 N N . GLY A 1 99 ? -8.947 -0.822 -6.612 1.00 92.56 99 GLY A N 1
ATOM 786 C CA . GLY A 1 99 ? -8.695 -1.566 -5.380 1.00 92.56 99 GLY A CA 1
ATOM 787 C C . GLY A 1 99 ? -9.453 -1.006 -4.177 1.00 92.56 99 GLY A C 1
ATOM 788 O O . GLY A 1 99 ? -10.013 -1.776 -3.402 1.00 92.56 99 GLY A O 1
ATOM 789 N N . ARG A 1 100 ? -9.552 0.321 -4.039 1.00 93.81 100 ARG A N 1
ATOM 790 C CA . ARG A 1 100 ? -10.293 0.973 -2.941 1.00 93.81 100 ARG A CA 1
ATOM 791 C C . ARG A 1 100 ? -11.800 0.737 -3.000 1.00 93.81 100 ARG A C 1
ATOM 793 O O . ARG A 1 100 ? -12.439 0.687 -1.950 1.00 93.81 100 ARG A O 1
ATOM 800 N N . TYR A 1 101 ? -12.368 0.584 -4.194 1.00 90.00 101 TYR A N 1
ATOM 801 C CA . TYR A 1 101 ? -13.795 0.289 -4.367 1.00 90.00 101 TYR A CA 1
ATOM 802 C C . TYR A 1 101 ? -14.123 -1.199 -4.210 1.00 90.00 101 TYR A C 1
ATOM 804 O O . TYR A 1 101 ? -15.253 -1.550 -3.871 1.00 90.00 101 TYR A O 1
ATOM 812 N N . MET A 1 102 ? -13.143 -2.082 -4.393 1.00 86.19 102 MET A N 1
ATOM 813 C CA . MET A 1 102 ? -13.333 -3.532 -4.377 1.00 86.19 102 MET A CA 1
ATOM 814 C C . MET A 1 102 ? -13.962 -4.090 -3.073 1.00 86.19 102 MET A C 1
ATOM 816 O O . MET A 1 102 ? -14.862 -4.926 -3.175 1.00 86.19 102 MET A O 1
ATOM 820 N N . PRO A 1 103 ? -13.629 -3.603 -1.854 1.00 83.88 103 PRO A N 1
ATOM 821 C CA . PRO A 1 103 ? -14.260 -4.044 -0.602 1.00 83.88 103 PRO A CA 1
ATOM 822 C C . PRO A 1 103 ? -15.747 -3.686 -0.462 1.00 83.88 103 PRO A C 1
ATOM 824 O O . PRO A 1 103 ? -16.393 -4.139 0.486 1.00 83.88 103 PRO A O 1
ATOM 827 N N . HIS A 1 104 ? -16.301 -2.867 -1.364 1.00 82.38 104 HIS A N 1
ATOM 828 C CA . HIS A 1 104 ? -17.742 -2.621 -1.426 1.00 82.38 104 HIS A CA 1
ATOM 829 C C . HIS A 1 104 ? -18.512 -3.898 -1.795 1.00 82.38 104 HIS A C 1
ATOM 831 O O . HIS A 1 104 ? -19.624 -4.130 -1.316 1.00 82.38 104 HIS A O 1
ATOM 837 N N . VAL A 1 105 ? -17.891 -4.771 -2.591 1.00 79.94 105 VAL A N 1
ATOM 838 C CA . VAL A 1 105 ? -18.424 -6.091 -2.914 1.00 79.94 105 VAL A CA 1
ATOM 839 C C . VAL A 1 105 ? -18.151 -7.025 -1.736 1.00 79.94 105 VAL A C 1
ATOM 841 O O . VAL A 1 105 ? -17.009 -7.388 -1.464 1.00 79.94 105 VAL A O 1
ATOM 844 N N . LYS A 1 106 ? -19.210 -7.437 -1.027 1.00 71.06 106 LYS A N 1
ATOM 845 C CA . LYS A 1 106 ? -19.108 -8.202 0.233 1.00 71.06 106 LYS A CA 1
ATOM 846 C C . LYS A 1 106 ? -18.275 -9.486 0.124 1.00 71.06 106 LYS A C 1
ATOM 848 O O . LYS A 1 106 ? -17.592 -9.827 1.081 1.00 71.06 106 LYS A O 1
ATOM 853 N N . TRP A 1 107 ? -18.311 -10.174 -1.020 1.00 68.12 107 TRP A N 1
ATOM 854 C CA . TRP A 1 107 ? -17.545 -11.409 -1.241 1.00 68.12 107 TRP A CA 1
ATOM 855 C C . TRP A 1 107 ? -16.030 -11.174 -1.312 1.00 68.12 107 TRP A C 1
ATOM 857 O O . TRP A 1 107 ? -15.250 -12.006 -0.864 1.00 68.12 107 TRP A O 1
ATOM 867 N N . LEU A 1 108 ? -15.611 -10.007 -1.804 1.00 71.06 108 LEU A N 1
ATOM 868 C CA . LEU A 1 108 ? -14.203 -9.632 -1.899 1.00 71.06 108 LEU A CA 1
ATOM 869 C C . LEU A 1 108 ? -13.681 -9.031 -0.600 1.00 71.06 108 LEU A C 1
ATOM 871 O O . LEU A 1 108 ? -12.541 -8.596 -0.565 1.00 71.06 108 LEU A O 1
ATOM 875 N N . LYS A 1 109 ? -14.465 -8.956 0.475 1.00 75.62 109 LYS A N 1
ATOM 876 C CA . LYS A 1 109 ? -14.020 -8.310 1.705 1.00 75.62 109 LYS A CA 1
ATOM 877 C C . LYS A 1 109 ? -13.327 -9.304 2.633 1.00 75.62 109 LYS A C 1
ATOM 879 O O . LYS A 1 109 ? -13.975 -10.115 3.290 1.00 75.62 109 LYS A O 1
ATOM 884 N N . VAL A 1 110 ? -12.006 -9.196 2.747 1.00 77.94 110 VAL A N 1
ATOM 885 C CA . VAL A 1 110 ? -11.234 -9.987 3.711 1.00 77.94 110 VAL A CA 1
ATOM 886 C C . VAL A 1 110 ? -11.332 -9.336 5.087 1.00 77.94 110 VAL A C 1
ATOM 888 O O . VAL A 1 110 ? -10.733 -8.295 5.335 1.00 77.94 110 VAL A O 1
ATOM 891 N N . GLU A 1 111 ? -12.086 -9.963 5.994 1.00 78.62 111 GLU A N 1
ATOM 892 C CA . GLU A 1 111 ? -12.203 -9.518 7.394 1.00 78.62 111 GLU A CA 1
ATOM 893 C C . GLU A 1 111 ? -11.276 -10.275 8.362 1.00 78.62 111 GLU A C 1
ATOM 895 O O . GLU A 1 111 ? -11.141 -9.906 9.528 1.00 78.62 111 GLU A O 1
ATOM 900 N N . ASN A 1 112 ? -10.592 -11.318 7.884 1.00 85.50 112 ASN A N 1
ATOM 901 C CA . ASN A 1 112 ? -9.714 -12.141 8.710 1.00 85.50 112 ASN A CA 1
ATOM 902 C C . ASN A 1 112 ? -8.366 -11.445 8.979 1.00 85.50 112 ASN A C 1
ATOM 904 O O . ASN A 1 112 ? -7.590 -11.212 8.049 1.00 85.50 112 ASN A O 1
ATOM 908 N N . ARG A 1 113 ? -8.043 -11.209 10.261 1.00 85.31 113 ARG A N 1
ATOM 909 C CA . ARG A 1 113 ? -6.762 -10.625 10.710 1.00 85.31 113 ARG A CA 1
ATOM 910 C C . ARG A 1 113 ? -5.542 -11.386 10.185 1.00 85.31 113 ARG A C 1
ATOM 912 O O . ARG A 1 113 ? -4.620 -10.771 9.654 1.00 85.31 113 ARG A O 1
ATOM 919 N N . LYS A 1 114 ? -5.553 -12.723 10.261 1.00 86.44 114 LYS A N 1
ATOM 920 C CA . LYS A 1 114 ? -4.446 -13.558 9.757 1.00 86.44 114 LYS A CA 1
ATOM 921 C C . LYS A 1 114 ? -4.331 -13.477 8.235 1.00 86.44 114 LYS A C 1
ATOM 923 O O . LYS A 1 114 ? -3.227 -13.397 7.710 1.00 86.44 114 LYS A O 1
ATOM 928 N N . GLY A 1 115 ? -5.471 -13.445 7.541 1.00 87.25 115 GLY A N 1
ATOM 929 C CA . GLY A 1 115 ? -5.523 -13.305 6.085 1.00 87.25 115 GLY A CA 1
ATOM 930 C C . GLY A 1 115 ? -4.929 -11.982 5.603 1.00 87.25 115 GLY A C 1
ATOM 931 O O . GLY A 1 115 ? -4.153 -11.979 4.654 1.00 87.25 115 GLY A O 1
ATOM 932 N N . LEU A 1 116 ? -5.222 -10.876 6.297 1.00 89.19 116 LEU A N 1
ATOM 933 C CA . LEU A 1 116 ? -4.629 -9.568 6.000 1.00 89.19 116 LEU A CA 1
ATOM 934 C C . LEU A 1 116 ? -3.112 -9.575 6.188 1.00 89.19 116 LEU A C 1
ATOM 936 O O . LEU A 1 116 ? -2.397 -9.104 5.311 1.00 89.19 116 LEU A O 1
ATOM 940 N N . MET A 1 117 ? -2.617 -10.142 7.289 1.00 90.62 117 MET A N 1
ATOM 941 C CA . MET A 1 117 ? -1.177 -10.216 7.541 1.00 90.62 117 MET A CA 1
ATOM 942 C C . MET A 1 117 ? -0.456 -11.049 6.476 1.00 90.62 117 MET A C 1
ATOM 944 O O . MET A 1 117 ? 0.549 -10.604 5.926 1.00 90.62 117 MET A O 1
ATOM 948 N N . VAL A 1 118 ? -0.996 -12.222 6.127 1.00 91.81 118 VAL A N 1
ATOM 949 C CA . VAL A 1 118 ? -0.447 -13.052 5.044 1.00 91.81 118 VAL A CA 1
ATOM 950 C C . VAL A 1 118 ? -0.472 -12.287 3.722 1.00 91.81 118 VAL A C 1
ATOM 952 O O . VAL A 1 118 ? 0.550 -12.229 3.047 1.00 91.81 118 VAL A O 1
ATOM 955 N N . ALA A 1 119 ? -1.582 -11.628 3.380 1.00 91.94 119 ALA A N 1
ATOM 956 C CA . ALA A 1 119 ? -1.680 -10.834 2.158 1.00 91.94 119 ALA A CA 1
ATOM 957 C C . ALA A 1 119 ? -0.623 -9.716 2.110 1.00 91.94 119 ALA A C 1
ATOM 959 O O . ALA A 1 119 ? 0.047 -9.553 1.093 1.00 91.94 119 ALA A O 1
ATOM 960 N N . VAL A 1 120 ? -0.401 -8.989 3.208 1.00 93.19 120 VAL A N 1
ATOM 961 C CA . VAL 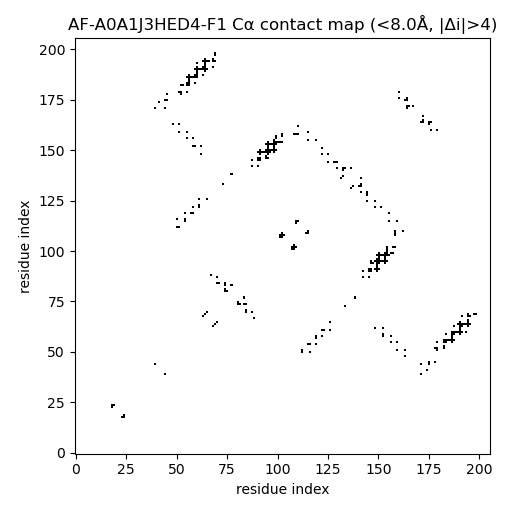A 1 120 ? 0.642 -7.952 3.282 1.00 93.19 120 VAL A CA 1
ATOM 962 C C . VAL A 1 120 ? 2.037 -8.542 3.103 1.00 93.19 120 VAL A C 1
ATOM 964 O O . VAL A 1 120 ? 2.810 -8.020 2.302 1.00 93.19 120 VAL A O 1
ATOM 967 N N . LEU A 1 121 ? 2.350 -9.648 3.779 1.00 92.50 121 LEU A N 1
ATOM 968 C CA . LEU A 1 121 ? 3.648 -10.313 3.647 1.00 92.50 121 LEU A CA 1
ATOM 969 C C . LEU A 1 121 ? 3.881 -10.830 2.226 1.00 92.50 121 LEU A C 1
ATOM 971 O O . LEU A 1 121 ? 4.966 -10.648 1.682 1.00 92.50 121 LEU A O 1
ATOM 975 N N . THR A 1 122 ? 2.855 -11.390 1.578 1.00 93.75 122 THR A N 1
ATOM 976 C CA . THR A 1 122 ? 2.982 -11.862 0.192 1.00 93.75 122 THR A CA 1
ATOM 977 C C . THR A 1 122 ? 3.317 -10.740 -0.790 1.00 93.75 122 THR A C 1
ATOM 979 O O . THR A 1 122 ? 3.964 -10.991 -1.803 1.00 93.75 122 THR A O 1
ATOM 982 N N . ARG A 1 123 ? 2.970 -9.481 -0.490 1.00 93.75 123 ARG A N 1
ATOM 983 C CA . ARG A 1 123 ? 3.347 -8.357 -1.357 1.00 93.75 123 ARG A CA 1
ATOM 984 C C . ARG A 1 123 ? 4.855 -8.133 -1.405 1.00 93.75 123 ARG A C 1
ATOM 986 O O . ARG A 1 123 ? 5.332 -7.619 -2.407 1.00 93.75 123 ARG A O 1
ATOM 993 N N . TYR A 1 124 ? 5.629 -8.554 -0.404 1.00 92.25 124 TYR A N 1
ATOM 994 C CA . TYR A 1 124 ? 7.089 -8.417 -0.449 1.00 92.25 124 TYR A CA 1
ATOM 995 C C . TYR A 1 124 ? 7.738 -9.263 -1.552 1.00 92.25 124 TYR A C 1
ATOM 997 O O . TYR A 1 124 ? 8.816 -8.903 -2.016 1.00 92.25 124 TYR A O 1
ATOM 1005 N N . PHE A 1 125 ? 7.060 -10.299 -2.067 1.00 92.25 125 PHE A N 1
ATOM 1006 C CA . PHE A 1 125 ? 7.495 -11.007 -3.279 1.00 92.25 125 PHE A CA 1
ATOM 1007 C C . PHE A 1 125 ? 7.438 -10.133 -4.541 1.00 92.25 125 PHE A C 1
ATOM 1009 O O . PHE A 1 125 ? 8.074 -10.462 -5.541 1.00 92.25 125 PHE A O 1
ATOM 1016 N N . LEU A 1 126 ? 6.745 -8.989 -4.506 1.00 90.00 126 LEU A N 1
ATOM 1017 C CA . LEU A 1 126 ? 6.793 -8.022 -5.597 1.00 90.00 126 LEU A CA 1
ATOM 1018 C C . LEU A 1 126 ? 8.187 -7.401 -5.731 1.00 90.00 126 LEU A C 1
ATOM 1020 O O . LEU A 1 126 ? 8.587 -7.128 -6.852 1.00 90.00 126 LEU A O 1
ATOM 1024 N N . ILE A 1 127 ? 8.960 -7.238 -4.650 1.00 88.56 127 ILE A N 1
ATOM 1025 C CA . ILE A 1 127 ? 10.325 -6.679 -4.709 1.00 88.56 127 ILE A CA 1
ATOM 1026 C C . ILE A 1 127 ? 11.221 -7.478 -5.676 1.00 88.56 127 ILE A C 1
ATOM 1028 O O . ILE A 1 127 ? 11.700 -6.893 -6.652 1.00 88.56 127 ILE A O 1
ATOM 1032 N N . PRO A 1 128 ? 11.432 -8.800 -5.488 1.00 88.69 128 PRO A N 1
ATOM 1033 C CA . PRO A 1 128 ? 12.227 -9.581 -6.429 1.00 88.69 128 PRO A CA 1
ATOM 1034 C C . PRO A 1 128 ? 11.574 -9.671 -7.815 1.00 88.69 128 PRO A C 1
ATOM 1036 O O . PRO A 1 128 ? 12.294 -9.691 -8.810 1.00 88.69 128 PRO A O 1
ATOM 1039 N N . ALA A 1 129 ? 10.239 -9.665 -7.915 1.00 89.19 129 ALA A N 1
ATOM 1040 C CA . ALA A 1 129 ? 9.552 -9.659 -9.208 1.00 89.19 129 ALA A CA 1
ATOM 1041 C C . ALA A 1 129 ? 9.820 -8.369 -10.008 1.00 89.19 129 ALA A C 1
ATOM 1043 O O . ALA A 1 129 ? 10.095 -8.437 -11.206 1.00 89.19 129 ALA A O 1
ATOM 1044 N N . PHE A 1 130 ? 9.802 -7.205 -9.352 1.00 87.25 130 PHE A N 1
ATOM 1045 C CA . PHE A 1 130 ? 10.153 -5.914 -9.946 1.00 87.25 130 PHE A CA 1
ATOM 1046 C C . PHE A 1 130 ? 11.623 -5.870 -10.357 1.00 87.25 130 PHE A C 1
ATOM 1048 O O . PHE A 1 130 ? 11.923 -5.449 -11.471 1.00 87.25 130 PHE A O 1
ATOM 1055 N N . TYR A 1 131 ? 12.527 -6.365 -9.507 1.00 84.31 131 TYR A N 1
ATOM 1056 C CA . TYR A 1 131 ? 13.950 -6.460 -9.833 1.00 84.31 131 TYR A CA 1
ATOM 1057 C C . TYR A 1 131 ? 14.200 -7.348 -11.064 1.00 84.31 131 TYR A C 1
ATOM 1059 O O . TYR A 1 131 ? 14.892 -6.942 -11.997 1.00 84.31 131 TYR A O 1
ATOM 1067 N N . PHE A 1 132 ? 13.591 -8.536 -11.111 1.00 84.25 132 PHE A N 1
ATOM 1068 C CA . PHE A 1 132 ? 13.722 -9.455 -12.244 1.00 84.25 132 PHE A CA 1
ATOM 1069 C C . PHE A 1 132 ? 13.135 -8.864 -13.531 1.00 84.25 132 PHE A C 1
ATOM 1071 O O . PHE A 1 132 ? 13.754 -8.938 -14.591 1.00 84.25 132 PHE A O 1
ATOM 1078 N N . THR A 1 133 ? 11.970 -8.224 -13.427 1.00 83.88 133 THR A N 1
ATOM 1079 C CA . THR A 1 133 ? 11.293 -7.600 -14.571 1.00 83.88 133 THR A CA 1
ATOM 1080 C C . THR A 1 133 ? 12.068 -6.402 -15.106 1.00 83.88 133 THR A C 1
ATOM 1082 O O . THR A 1 133 ? 12.110 -6.218 -16.312 1.00 83.88 133 THR A O 1
ATOM 1085 N N . ALA A 1 134 ? 12.746 -5.626 -14.259 1.00 78.81 134 ALA A N 1
ATOM 1086 C CA . ALA A 1 134 ? 13.603 -4.545 -14.742 1.00 78.81 134 ALA A CA 1
ATOM 1087 C C . ALA A 1 134 ? 14.850 -5.040 -15.487 1.00 78.81 134 ALA A C 1
ATOM 1089 O O . ALA A 1 134 ? 15.347 -4.335 -16.358 1.00 78.81 134 ALA A O 1
ATOM 1090 N N . LYS A 1 135 ? 15.357 -6.239 -15.167 1.00 77.06 135 LYS A N 1
ATOM 1091 C CA . LYS A 1 135 ? 16.557 -6.792 -15.811 1.00 77.06 135 LYS A CA 1
ATOM 1092 C C . LYS A 1 135 ? 16.259 -7.615 -17.069 1.00 77.06 135 LYS A C 1
ATOM 1094 O O . LYS A 1 135 ? 17.057 -7.601 -17.999 1.00 77.06 135 LYS A O 1
ATOM 1099 N N . TYR A 1 136 ? 15.146 -8.346 -17.088 1.00 74.44 136 TYR A N 1
ATOM 1100 C CA . TYR A 1 136 ? 14.837 -9.323 -18.144 1.00 74.44 136 TYR A CA 1
ATOM 1101 C C . TYR A 1 136 ? 13.431 -9.181 -18.737 1.00 74.44 136 TYR A C 1
ATOM 1103 O O . TYR A 1 136 ? 13.098 -9.868 -19.700 1.00 74.44 136 TYR A O 1
ATOM 1111 N N . GLY A 1 137 ? 12.577 -8.357 -18.134 1.00 67.62 137 GLY A N 1
ATOM 1112 C CA . GLY A 1 137 ? 11.173 -8.241 -18.498 1.00 67.62 137 GLY A CA 1
ATOM 1113 C C . GLY A 1 137 ? 10.916 -7.166 -19.547 1.00 67.62 137 GLY A C 1
ATOM 1114 O O . GLY A 1 137 ? 11.557 -6.119 -19.578 1.00 67.62 137 GLY A O 1
ATOM 1115 N N . ASP A 1 138 ? 9.923 -7.425 -20.393 1.00 74.25 138 ASP A N 1
ATOM 1116 C CA . ASP A 1 138 ? 9.398 -6.434 -21.332 1.00 74.25 138 ASP A CA 1
ATOM 1117 C C . ASP A 1 138 ? 8.422 -5.456 -20.640 1.00 74.25 138 ASP A C 1
ATOM 1119 O O . ASP A 1 138 ? 7.896 -5.721 -19.553 1.00 74.25 138 ASP A O 1
ATOM 1123 N N . LYS A 1 139 ? 8.117 -4.333 -21.299 1.00 76.44 139 LYS A N 1
ATOM 1124 C CA . LYS A 1 139 ? 7.263 -3.236 -20.802 1.00 76.44 139 LYS A CA 1
ATOM 1125 C C . LYS A 1 139 ? 5.911 -3.725 -20.275 1.00 76.44 139 LYS A C 1
ATOM 1127 O O . LYS A 1 139 ? 5.406 -3.206 -19.281 1.00 76.44 139 LYS A O 1
ATOM 1132 N N . GLY A 1 140 ? 5.327 -4.734 -20.926 1.00 82.31 140 GLY A N 1
ATOM 1133 C CA . GLY A 1 140 ? 4.040 -5.311 -20.528 1.00 82.31 140 GLY A CA 1
ATOM 1134 C C . GLY A 1 140 ? 4.061 -5.920 -19.123 1.00 82.31 140 GLY A C 1
ATOM 1135 O O . GLY A 1 140 ? 3.129 -5.709 -18.346 1.00 82.31 140 GLY A O 1
ATOM 1136 N N . TRP A 1 141 ? 5.149 -6.601 -18.753 1.00 85.56 141 TRP A N 1
ATOM 1137 C CA . TRP A 1 141 ? 5.303 -7.203 -17.426 1.00 85.56 141 TRP A CA 1
ATOM 1138 C C . TRP A 1 141 ? 5.425 -6.146 -16.330 1.00 85.56 141 TRP A C 1
ATOM 1140 O O . TRP A 1 141 ? 4.835 -6.290 -15.260 1.00 85.56 141 TRP A O 1
ATOM 1150 N N . MET A 1 142 ? 6.123 -5.046 -16.609 1.00 86.62 142 MET A N 1
ATOM 1151 C CA . MET A 1 142 ? 6.248 -3.935 -15.667 1.00 86.62 142 MET A CA 1
ATOM 1152 C C . MET A 1 142 ? 4.895 -3.25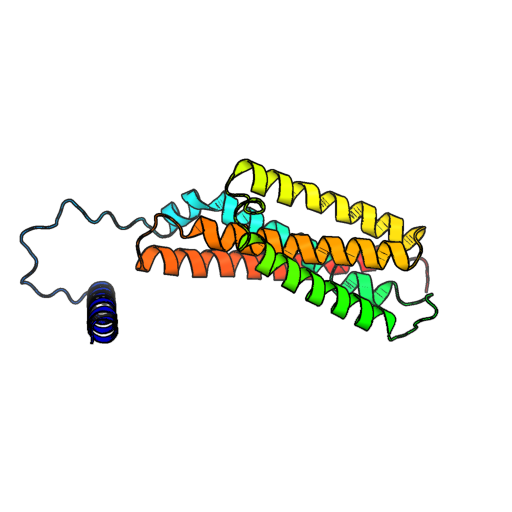0 -15.429 1.00 86.62 142 MET A C 1
ATOM 1154 O O . MET A 1 142 ? 4.515 -3.035 -14.278 1.00 86.62 142 MET A O 1
ATOM 1158 N N . ILE A 1 143 ? 4.118 -2.999 -16.491 1.00 88.75 143 ILE A N 1
ATOM 1159 C CA . ILE A 1 143 ? 2.745 -2.473 -16.392 1.00 88.75 143 ILE A CA 1
ATOM 1160 C C . ILE A 1 143 ? 1.846 -3.424 -15.586 1.00 88.75 143 ILE A C 1
ATOM 1162 O O . ILE A 1 143 ? 1.085 -2.972 -14.724 1.00 88.75 143 ILE A O 1
ATOM 1166 N N . MET A 1 144 ? 1.949 -4.738 -15.814 1.00 91.56 144 MET A N 1
ATOM 1167 C CA . MET A 1 144 ? 1.192 -5.739 -15.057 1.00 91.56 144 MET A CA 1
ATOM 1168 C C . MET A 1 144 ? 1.543 -5.696 -13.563 1.00 91.56 144 MET A C 1
ATOM 1170 O O . MET A 1 144 ? 0.642 -5.620 -12.726 1.00 91.56 144 MET A O 1
ATOM 1174 N N . LEU A 1 145 ? 2.832 -5.695 -13.211 1.00 91.75 145 LEU A N 1
ATOM 1175 C CA . LEU A 1 145 ? 3.276 -5.636 -11.816 1.00 91.75 145 LEU A CA 1
ATOM 1176 C C . LEU A 1 145 ? 2.822 -4.352 -11.119 1.00 91.75 145 LEU A C 1
ATOM 1178 O O . LEU A 1 145 ? 2.414 -4.396 -9.961 1.00 91.75 145 LEU A O 1
ATOM 1182 N N . ILE A 1 146 ? 2.835 -3.220 -11.821 1.00 92.31 146 ILE A N 1
ATOM 1183 C CA . ILE A 1 146 ? 2.379 -1.928 -11.289 1.00 92.31 146 ILE A CA 1
ATOM 1184 C C . ILE A 1 146 ? 0.872 -1.911 -11.079 1.00 92.31 146 ILE A C 1
ATOM 1186 O O . ILE A 1 146 ? 0.404 -1.383 -10.070 1.00 92.31 146 ILE A O 1
ATOM 1190 N N . SER A 1 147 ? 0.122 -2.544 -11.978 1.00 93.81 147 SER A N 1
ATOM 1191 C CA . SER A 1 147 ? -1.314 -2.752 -11.799 1.00 93.81 147 SER A CA 1
ATOM 1192 C C . SER A 1 147 ? -1.566 -3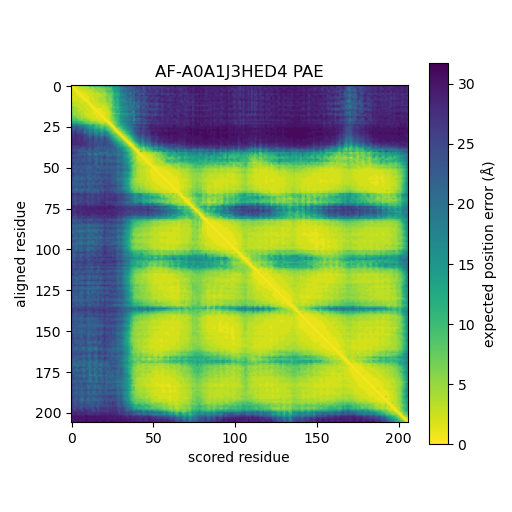.568 -10.528 1.00 93.81 147 SER A C 1
ATOM 1194 O O . SER A 1 147 ? -2.283 -3.126 -9.636 1.00 93.81 147 SER A O 1
ATOM 1196 N N . VAL A 1 148 ? -0.898 -4.716 -10.362 1.00 94.69 148 VAL A N 1
ATOM 1197 C CA . VAL A 1 148 ? -1.020 -5.549 -9.149 1.00 94.69 148 VAL A CA 1
ATOM 1198 C C . VAL A 1 148 ? -0.612 -4.780 -7.886 1.00 94.69 148 VAL A C 1
ATOM 1200 O O . VAL A 1 148 ? -1.306 -4.853 -6.865 1.00 94.69 148 VAL A O 1
ATOM 1203 N N . LEU A 1 149 ? 0.477 -4.009 -7.946 1.00 94.06 149 LEU A N 1
ATOM 1204 C CA . LEU A 1 149 ? 0.939 -3.169 -6.844 1.00 94.06 149 LEU A CA 1
ATOM 1205 C C . LEU A 1 149 ? -0.144 -2.163 -6.437 1.00 94.06 149 LEU A C 1
ATOM 1207 O O . LEU A 1 149 ? -0.493 -2.119 -5.258 1.00 94.06 149 LEU A O 1
ATOM 1211 N N . GLY A 1 150 ? -0.714 -1.431 -7.401 1.00 94.50 150 GLY A N 1
ATOM 1212 C CA . GLY A 1 150 ? -1.815 -0.492 -7.183 1.00 94.50 150 GLY A CA 1
ATOM 1213 C C . GLY A 1 150 ? -3.042 -1.171 -6.578 1.00 94.50 150 GLY A C 1
ATOM 1214 O O . GLY A 1 150 ? -3.526 -0.732 -5.536 1.00 94.50 150 GLY A O 1
ATOM 1215 N N . LEU A 1 151 ? -3.486 -2.306 -7.143 1.00 95.25 151 LEU A N 1
ATOM 1216 C CA . LEU A 1 151 ? -4.711 -2.998 -6.691 1.00 95.25 151 LEU A CA 1
ATOM 1217 C C . LEU A 1 151 ? -4.610 -3.328 -5.218 1.00 95.25 151 LEU A C 1
ATOM 1219 O O . LEU A 1 151 ? -5.523 -3.080 -4.434 1.00 95.25 151 LEU A O 1
ATOM 1223 N N . THR A 1 152 ? -3.483 -3.949 -4.878 1.00 94.31 152 THR A N 1
ATOM 1224 C CA . THR A 1 152 ? -3.256 -4.529 -3.567 1.00 94.31 152 THR A CA 1
ATOM 1225 C C . THR A 1 152 ? -3.035 -3.436 -2.530 1.00 94.31 152 THR A C 1
ATOM 1227 O O . THR A 1 152 ? -3.508 -3.599 -1.406 1.00 94.31 152 THR A O 1
ATOM 1230 N N . THR A 1 153 ? -2.418 -2.301 -2.895 1.00 95.25 153 THR A N 1
ATOM 1231 C CA . THR A 1 153 ? -2.336 -1.117 -2.024 1.00 95.25 153 THR A CA 1
ATOM 1232 C C . THR A 1 153 ? -3.727 -0.614 -1.662 1.00 95.25 153 THR A C 1
ATOM 1234 O O . THR A 1 153 ? -4.068 -0.572 -0.476 1.00 95.25 153 THR A O 1
ATOM 1237 N N . GLY A 1 154 ? -4.544 -0.271 -2.659 1.00 93.06 154 GLY A N 1
ATOM 1238 C CA . GLY A 1 154 ? -5.859 0.322 -2.435 1.00 93.06 154 GLY A CA 1
ATOM 1239 C C . GLY A 1 154 ? -6.792 -0.623 -1.686 1.00 93.06 154 GLY A C 1
ATOM 1240 O O . GLY A 1 154 ? -7.422 -0.242 -0.696 1.00 93.06 154 GLY A O 1
ATOM 1241 N N . TYR A 1 155 ? -6.814 -1.887 -2.107 1.00 93.69 155 TYR A N 1
ATOM 1242 C CA . TYR A 1 155 ? -7.658 -2.923 -1.527 1.00 93.69 155 TYR A CA 1
ATOM 1243 C C . TYR A 1 155 ? -7.331 -3.217 -0.059 1.00 93.69 155 TYR A C 1
ATOM 1245 O O . TYR A 1 155 ? -8.219 -3.139 0.797 1.00 93.69 155 TYR A O 1
ATOM 1253 N N . LEU A 1 156 ? -6.069 -3.527 0.261 1.00 92.94 156 LEU A N 1
ATOM 1254 C CA . LEU A 1 156 ? -5.686 -3.887 1.629 1.00 92.94 156 LEU A CA 1
ATOM 1255 C C . LEU A 1 156 ? -5.791 -2.691 2.576 1.00 92.94 156 LEU A C 1
ATOM 1257 O O . LEU A 1 156 ? -6.237 -2.856 3.712 1.00 92.94 156 LEU A O 1
ATOM 1261 N N . THR A 1 157 ? -5.457 -1.487 2.103 1.00 93.81 157 THR A N 1
ATOM 1262 C CA . THR A 1 157 ? -5.581 -0.257 2.896 1.00 93.81 157 THR A CA 1
ATOM 1263 C C . THR A 1 157 ? -7.029 -0.026 3.320 1.00 93.81 157 THR A C 1
ATOM 1265 O O . THR A 1 157 ? -7.298 0.188 4.503 1.00 93.81 157 THR A O 1
ATOM 1268 N N . VAL A 1 158 ? -7.988 -0.132 2.393 1.00 93.00 158 VAL A N 1
ATOM 1269 C CA . VAL A 1 158 ? -9.413 0.036 2.718 1.00 93.00 158 VAL A CA 1
ATOM 1270 C C . VAL A 1 158 ? -9.925 -1.101 3.600 1.00 93.00 158 VAL A C 1
ATOM 1272 O O . VAL A 1 158 ? -10.680 -0.842 4.539 1.00 93.00 158 VAL A O 1
ATOM 1275 N N . CYS A 1 159 ? -9.498 -2.346 3.378 1.00 90.88 159 CYS A N 1
ATOM 1276 C CA . CYS A 1 159 ? -9.867 -3.447 4.271 1.00 90.88 159 CYS A CA 1
ATOM 1277 C C . CYS A 1 159 ? -9.426 -3.156 5.713 1.00 90.88 159 CYS A C 1
ATOM 1279 O O . CYS A 1 159 ? -10.253 -3.190 6.623 1.00 90.88 159 CYS A O 1
ATOM 1281 N N . ILE A 1 160 ? -8.168 -2.767 5.929 1.00 90.81 160 ILE A N 1
ATOM 1282 C CA . ILE A 1 160 ? -7.647 -2.492 7.273 1.00 90.81 160 ILE A CA 1
ATOM 1283 C C . ILE A 1 160 ? -8.341 -1.279 7.906 1.00 90.81 160 ILE A C 1
ATOM 1285 O O . ILE A 1 160 ? -8.833 -1.378 9.030 1.00 90.81 160 ILE A O 1
ATOM 1289 N N . LEU A 1 161 ? -8.453 -0.160 7.182 1.00 90.94 161 LEU A N 1
ATOM 1290 C CA . LEU A 1 161 ? -9.073 1.068 7.697 1.00 90.94 161 LEU A CA 1
ATOM 1291 C C . LEU A 1 161 ? -10.570 0.909 7.992 1.00 90.94 161 LEU A C 1
ATOM 1293 O O . LEU A 1 161 ? -11.104 1.621 8.839 1.00 90.94 161 LEU A O 1
ATOM 1297 N N . THR A 1 162 ? -11.260 -0.021 7.328 1.00 89.25 162 THR A N 1
ATOM 1298 C CA . THR A 1 162 ? -12.678 -0.297 7.603 1.00 89.25 162 THR A CA 1
ATOM 1299 C C . THR A 1 162 ? -12.895 -1.316 8.716 1.00 89.25 162 THR A C 1
ATOM 1301 O O . THR A 1 162 ? -13.986 -1.344 9.284 1.00 89.25 162 THR A O 1
ATOM 1304 N N . ILE A 1 163 ? -11.905 -2.156 9.030 1.00 87.88 163 ILE A N 1
ATOM 1305 C CA . ILE A 1 163 ? -11.995 -3.181 10.081 1.00 87.88 163 ILE A CA 1
ATOM 1306 C C . ILE A 1 163 ? -11.508 -2.636 11.421 1.00 87.88 163 ILE A C 1
ATOM 1308 O O . ILE A 1 163 ? -12.204 -2.808 12.418 1.00 87.88 163 ILE A O 1
ATOM 1312 N N . ALA A 1 164 ? -10.376 -1.931 11.444 1.00 85.94 164 ALA A N 1
ATOM 1313 C CA . ALA A 1 164 ? -9.744 -1.448 12.671 1.00 85.94 164 ALA A CA 1
ATOM 1314 C C . ALA A 1 164 ? -10.659 -0.595 13.584 1.00 85.94 164 ALA A C 1
ATOM 1316 O O . ALA A 1 164 ? -10.649 -0.819 14.789 1.00 85.94 164 ALA A O 1
ATOM 1317 N N . PRO A 1 165 ? -11.505 0.334 13.089 1.00 83.88 165 PRO A N 1
ATOM 1318 C CA . PRO A 1 165 ? -12.394 1.116 13.953 1.00 83.88 165 PRO A CA 1
ATOM 1319 C C . PRO A 1 165 ? -13.725 0.411 14.288 1.00 83.88 165 PRO A C 1
ATOM 1321 O O . PRO A 1 165 ? -14.573 0.997 14.973 1.00 83.88 165 PRO A O 1
ATOM 1324 N N . LYS A 1 166 ? -13.986 -0.812 13.801 1.00 84.00 166 LYS A N 1
ATOM 1325 C CA . LYS A 1 166 ? -15.216 -1.545 14.152 1.00 84.00 166 LYS A CA 1
ATOM 1326 C C . LYS A 1 166 ? -15.167 -1.985 15.616 1.00 84.00 166 LYS A C 1
ATOM 1328 O O . LYS A 1 166 ? -14.157 -2.483 16.084 1.00 84.00 166 LYS A O 1
ATOM 1333 N N . GLY A 1 167 ? -16.284 -1.825 16.326 1.00 78.69 167 GLY A N 1
ATOM 1334 C CA . GLY A 1 167 ? -16.411 -2.229 17.734 1.00 78.69 167 GLY A CA 1
ATOM 1335 C C . GLY A 1 167 ? -16.014 -1.164 18.764 1.00 78.69 167 GLY A C 1
ATOM 1336 O O . GLY A 1 167 ? -16.392 -1.299 19.921 1.00 78.69 167 GLY A O 1
ATOM 1337 N N . TYR A 1 168 ? -15.352 -0.078 18.353 1.00 82.31 168 TYR A N 1
ATOM 1338 C CA . TYR A 1 168 ? -14.941 1.014 19.249 1.00 82.31 168 TYR A CA 1
ATOM 1339 C C . TYR A 1 168 ? -15.998 2.121 19.400 1.00 82.31 168 TYR A C 1
ATOM 1341 O O . TYR A 1 168 ? -16.843 2.318 18.518 1.00 82.31 168 TYR A O 1
ATOM 1349 N N . LYS A 1 169 ? -15.949 2.886 20.499 1.00 82.88 169 LYS A N 1
ATOM 1350 C CA . LYS A 1 169 ? -16.804 4.072 20.720 1.00 82.88 169 LYS A CA 1
ATOM 1351 C C . LYS A 1 169 ? -16.335 5.255 19.854 1.00 82.88 169 LYS A C 1
ATOM 1353 O O . LYS A 1 169 ? -15.199 5.290 19.398 1.00 82.88 169 LYS A O 1
ATOM 1358 N N . GLY A 1 170 ? -17.195 6.252 19.622 1.00 82.75 170 GLY A N 1
ATOM 1359 C CA . GLY A 1 170 ? -16.899 7.402 18.740 1.00 82.75 170 GLY A CA 1
ATOM 1360 C C . GLY A 1 170 ? -15.533 8.081 18.982 1.00 82.75 170 GLY A C 1
ATOM 1361 O O . GLY A 1 170 ? -14.744 8.170 18.041 1.00 82.75 170 GLY A O 1
ATOM 1362 N N . PRO A 1 171 ? -15.200 8.484 20.225 1.00 77.75 171 PRO A N 1
ATOM 1363 C CA . PRO A 1 171 ? -13.896 9.076 20.542 1.00 77.75 171 PRO A CA 1
ATOM 1364 C C . PRO A 1 171 ? -12.707 8.129 20.306 1.00 77.75 171 PRO A C 1
ATOM 1366 O O . PRO A 1 171 ? -11.647 8.558 19.853 1.00 77.75 171 PRO A O 1
ATOM 1369 N N . GLU A 1 172 ? -12.886 6.831 20.566 1.00 80.06 172 GLU A N 1
ATOM 1370 C CA . GLU A 1 172 ? -11.860 5.799 20.367 1.00 80.06 172 GLU A CA 1
ATOM 1371 C C . GLU A 1 172 ? -11.603 5.549 18.876 1.00 80.06 172 GLU A C 1
ATOM 1373 O O . GLU A 1 172 ? -10.451 5.425 18.470 1.00 80.06 172 GLU A O 1
ATOM 1378 N N . LYS A 1 173 ? -12.649 5.569 18.036 1.00 84.00 173 LYS A N 1
ATOM 1379 C CA . LYS A 1 173 ? -12.512 5.495 16.571 1.00 84.00 173 LYS A CA 1
ATOM 1380 C C . LYS A 1 173 ? -11.698 6.654 16.010 1.00 84.00 173 LYS A C 1
ATOM 1382 O O . LYS A 1 173 ? -10.897 6.442 15.105 1.00 84.00 173 LYS A O 1
ATOM 1387 N N . ASN A 1 174 ? -11.886 7.861 16.544 1.00 85.94 174 ASN A N 1
ATOM 1388 C CA . ASN A 1 174 ? -11.111 9.027 16.126 1.00 85.94 174 ASN A CA 1
ATOM 1389 C C . ASN A 1 174 ? -9.630 8.884 16.514 1.00 85.94 174 ASN A C 1
ATOM 1391 O O . ASN A 1 174 ? -8.740 9.081 15.689 1.00 85.94 174 ASN A O 1
ATOM 1395 N N . ALA A 1 175 ? -9.360 8.463 17.755 1.00 84.56 175 ALA A N 1
ATOM 1396 C CA . ALA A 1 175 ? -7.998 8.189 18.209 1.00 84.56 175 ALA A CA 1
ATOM 1397 C C . ALA A 1 175 ? -7.322 7.081 17.379 1.00 84.56 175 ALA A C 1
ATOM 1399 O O . ALA A 1 175 ? -6.165 7.229 16.993 1.00 84.56 175 ALA A O 1
ATOM 1400 N N . MET A 1 176 ? -8.058 6.011 17.063 1.00 87.00 176 MET A N 1
ATOM 1401 C CA . MET A 1 176 ? -7.627 4.932 16.170 1.00 87.00 176 MET A CA 1
ATOM 1402 C C . MET A 1 176 ? -7.300 5.437 14.768 1.00 87.00 176 MET A C 1
ATOM 1404 O O . MET A 1 176 ? -6.238 5.125 14.244 1.00 87.00 176 MET A O 1
ATOM 1408 N N . GLY A 1 177 ? -8.183 6.236 14.166 1.00 87.69 177 GLY A N 1
ATOM 1409 C CA . GLY A 1 177 ? -7.958 6.813 12.842 1.00 87.69 177 GLY A CA 1
ATOM 1410 C C . GLY A 1 177 ? -6.660 7.616 12.787 1.00 87.69 177 GLY A C 1
ATOM 1411 O O . GLY A 1 177 ? -5.814 7.352 11.936 1.00 87.69 177 GLY A O 1
ATOM 1412 N N . ASN A 1 178 ? -6.453 8.516 13.751 1.00 89.00 178 ASN A N 1
ATOM 1413 C CA . ASN A 1 178 ? -5.226 9.309 13.840 1.00 89.00 178 ASN A CA 1
ATOM 1414 C C . ASN A 1 178 ? -3.983 8.431 14.012 1.00 89.00 178 ASN A C 1
ATOM 1416 O O . ASN A 1 178 ? -2.968 8.667 13.362 1.00 89.00 178 ASN A O 1
ATOM 1420 N N . LEU A 1 179 ? -4.066 7.398 14.852 1.00 89.44 179 LEU A N 1
ATOM 1421 C CA . LEU A 1 179 ? -2.974 6.453 15.049 1.00 89.44 179 LEU A CA 1
ATOM 1422 C C . LEU A 1 179 ? -2.619 5.729 13.742 1.00 89.44 179 LEU A C 1
ATOM 1424 O O . LEU A 1 179 ? -1.456 5.712 13.354 1.00 89.44 179 LEU A O 1
ATOM 1428 N N . LEU A 1 180 ? -3.607 5.175 13.036 1.00 91.38 180 LEU A N 1
ATOM 1429 C CA . LEU A 1 180 ? -3.387 4.471 11.769 1.00 91.38 180 LEU A CA 1
ATOM 1430 C C . LEU A 1 180 ? -2.765 5.399 10.716 1.00 91.38 180 LEU A C 1
ATOM 1432 O O . LEU A 1 180 ? -1.856 4.982 10.003 1.00 91.38 180 LEU A O 1
ATOM 1436 N N . VAL A 1 181 ? -3.188 6.667 10.660 1.00 92.56 181 VAL A N 1
ATOM 1437 C CA . VAL A 1 181 ? -2.591 7.679 9.772 1.00 92.56 181 VAL A CA 1
ATOM 1438 C C . VAL A 1 181 ? -1.122 7.937 10.113 1.00 92.56 181 VAL A C 1
ATOM 1440 O O . VAL A 1 181 ? -0.305 8.027 9.201 1.00 92.56 181 VAL A O 1
ATOM 1443 N N . VAL A 1 182 ? -0.745 7.989 11.395 1.00 93.19 182 VAL A N 1
ATOM 1444 C CA . VAL A 1 182 ? 0.668 8.123 11.797 1.00 93.19 182 VAL A CA 1
ATOM 1445 C C . VAL A 1 182 ? 1.506 6.948 11.286 1.00 93.19 182 VAL A C 1
ATOM 1447 O O . VAL A 1 182 ? 2.597 7.168 10.768 1.00 93.19 182 VAL A O 1
ATOM 1450 N N . PHE A 1 183 ? 0.998 5.714 11.357 1.00 92.62 183 PHE A N 1
ATOM 1451 C CA . PHE A 1 183 ? 1.699 4.545 10.807 1.00 92.62 183 PHE A CA 1
ATOM 1452 C C . PHE A 1 183 ? 1.794 4.570 9.278 1.00 92.62 183 PHE A C 1
ATOM 1454 O O . PHE A 1 183 ? 2.820 4.169 8.732 1.00 92.62 183 PHE A O 1
ATOM 1461 N N . ILE A 1 184 ? 0.770 5.077 8.586 1.00 94.62 184 ILE A N 1
ATOM 1462 C CA . ILE A 1 184 ? 0.822 5.306 7.135 1.00 94.62 184 ILE A CA 1
ATOM 1463 C C . ILE A 1 184 ? 1.925 6.313 6.794 1.00 94.62 184 ILE A C 1
ATOM 1465 O O . ILE A 1 184 ? 2.743 6.044 5.921 1.00 94.62 184 ILE A O 1
ATOM 1469 N N . LEU A 1 185 ? 1.979 7.447 7.499 1.00 95.06 185 LEU A N 1
ATOM 1470 C CA . LEU A 1 185 ? 2.999 8.478 7.288 1.00 95.06 185 LEU A CA 1
ATOM 1471 C C . LEU A 1 185 ? 4.404 7.962 7.614 1.00 95.06 185 LEU A C 1
ATOM 1473 O O . LEU A 1 185 ? 5.328 8.179 6.836 1.00 95.06 185 LEU A O 1
ATOM 1477 N N . GLY A 1 186 ? 4.563 7.235 8.721 1.00 94.12 186 GLY A N 1
ATOM 1478 C CA . GLY A 1 186 ? 5.826 6.594 9.080 1.00 94.12 186 GLY A CA 1
ATOM 1479 C C . GLY A 1 186 ? 6.280 5.601 8.011 1.00 94.12 186 GLY A C 1
ATOM 1480 O O . GLY A 1 186 ? 7.422 5.658 7.564 1.00 94.12 186 GLY A O 1
ATOM 1481 N N . GLY A 1 187 ? 5.370 4.745 7.540 1.00 93.94 187 GLY A N 1
ATOM 1482 C CA . GLY A 1 187 ? 5.662 3.788 6.476 1.00 93.94 187 GLY A CA 1
ATOM 1483 C C . GLY A 1 187 ? 5.994 4.473 5.155 1.00 93.94 187 GLY A C 1
ATOM 1484 O O . GLY A 1 187 ? 6.888 4.028 4.443 1.00 93.94 187 GLY A O 1
ATOM 1485 N N . ALA A 1 188 ? 5.337 5.593 4.854 1.00 93.69 188 ALA A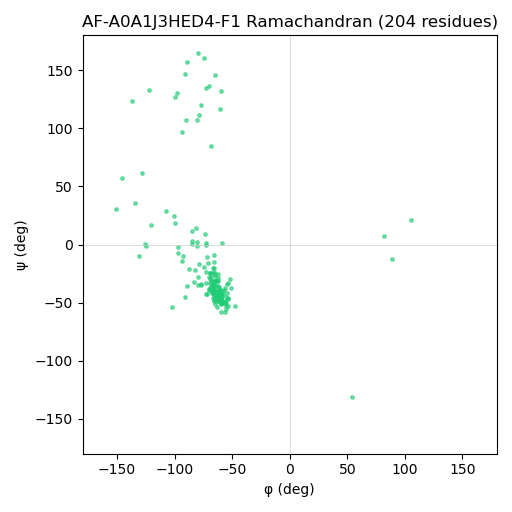 N 1
ATOM 1486 C CA . ALA A 1 188 ? 5.627 6.392 3.677 1.00 93.69 188 ALA A CA 1
ATOM 1487 C C . ALA A 1 188 ? 7.044 6.987 3.720 1.00 93.69 188 ALA A C 1
ATOM 1489 O O . ALA A 1 188 ? 7.796 6.841 2.760 1.00 93.69 188 ALA A O 1
ATOM 1490 N N . LEU A 1 189 ? 7.431 7.600 4.843 1.00 93.94 189 LEU A N 1
ATOM 1491 C CA . LEU A 1 189 ? 8.775 8.152 5.032 1.00 93.94 189 LEU A CA 1
ATOM 1492 C C . LEU A 1 189 ? 9.844 7.065 4.892 1.00 93.94 189 LEU A C 1
ATOM 1494 O O . LEU A 1 189 ? 10.775 7.215 4.105 1.00 93.94 189 LEU A O 1
ATOM 1498 N N . THR A 1 190 ? 9.674 5.944 5.596 1.00 93.56 190 THR A N 1
ATOM 1499 C CA . THR A 1 190 ? 10.597 4.807 5.506 1.00 93.56 190 THR A CA 1
ATOM 1500 C C . THR A 1 190 ? 10.647 4.226 4.093 1.00 93.56 190 THR A C 1
ATOM 1502 O O . THR A 1 190 ? 11.731 3.929 3.601 1.00 93.56 190 THR A O 1
ATOM 1505 N N . GLY A 1 191 ? 9.504 4.094 3.416 1.00 91.50 191 GLY A N 1
ATOM 1506 C CA . GLY A 1 191 ? 9.432 3.610 2.040 1.00 91.50 191 GLY A CA 1
ATOM 1507 C C . GLY A 1 191 ? 10.207 4.500 1.073 1.00 91.50 191 GLY A C 1
ATOM 1508 O O . GLY A 1 191 ? 11.039 3.993 0.331 1.00 91.50 191 GLY A O 1
ATOM 1509 N N . ILE A 1 192 ? 10.021 5.821 1.143 1.00 89.31 192 ILE A N 1
ATOM 1510 C CA . ILE A 1 192 ? 10.774 6.782 0.323 1.00 89.31 192 ILE A CA 1
ATOM 1511 C C . ILE A 1 192 ? 12.279 6.662 0.594 1.00 89.31 192 ILE A C 1
ATOM 1513 O O . ILE A 1 192 ? 13.058 6.613 -0.354 1.00 89.31 192 ILE A O 1
ATOM 1517 N N . SER A 1 193 ? 12.699 6.566 1.862 1.00 88.31 193 SER A N 1
ATOM 1518 C CA . SER A 1 193 ? 14.111 6.366 2.222 1.00 88.31 193 SER A CA 1
ATOM 1519 C C . SER A 1 193 ? 14.682 5.065 1.649 1.00 88.31 193 SER A C 1
ATOM 1521 O O . SER A 1 193 ? 15.776 5.074 1.093 1.00 88.31 193 SER A O 1
ATOM 1523 N N . LEU A 1 194 ? 13.941 3.956 1.725 1.00 87.06 194 LEU A N 1
ATOM 1524 C CA . LEU A 1 194 ? 14.347 2.675 1.136 1.00 87.06 194 LEU A CA 1
ATOM 1525 C C . LEU A 1 194 ? 14.327 2.703 -0.397 1.00 87.06 194 LEU A C 1
ATOM 1527 O O . LEU A 1 194 ? 15.081 1.964 -1.021 1.00 87.06 194 LEU A O 1
ATOM 1531 N N . GLY A 1 195 ? 13.530 3.582 -1.007 1.00 83.00 195 GLY A N 1
ATOM 1532 C CA . GLY A 1 195 ? 13.539 3.836 -2.446 1.00 83.00 195 GLY A CA 1
ATOM 1533 C C . GLY A 1 195 ? 14.929 4.194 -2.982 1.00 83.00 195 GLY A C 1
ATOM 1534 O O . GLY A 1 195 ? 15.293 3.773 -4.077 1.00 83.00 195 GLY A O 1
ATOM 1535 N N . TRP A 1 196 ? 15.753 4.877 -2.182 1.00 78.06 196 TRP A N 1
ATOM 1536 C CA . TRP A 1 196 ? 17.131 5.218 -2.548 1.00 78.06 196 TRP A CA 1
ATOM 1537 C C . TRP A 1 196 ? 18.060 4.004 -2.654 1.00 78.06 196 TRP A C 1
ATOM 1539 O O . TRP A 1 196 ? 19.036 4.055 -3.398 1.00 78.06 196 TRP A O 1
ATOM 1549 N N . LEU A 1 197 ? 17.764 2.890 -1.971 1.00 78.25 197 LEU A N 1
ATOM 1550 C CA . LEU A 1 197 ? 18.578 1.670 -2.073 1.00 78.25 197 LEU A CA 1
ATOM 1551 C C . LEU A 1 197 ? 18.578 1.099 -3.493 1.00 78.25 197 LEU A C 1
ATOM 1553 O O . LEU A 1 197 ? 19.572 0.515 -3.915 1.00 78.25 197 LEU A O 1
ATOM 1557 N N . TRP A 1 198 ? 17.500 1.315 -4.250 1.00 74.69 198 TRP A N 1
ATOM 1558 C CA . TRP A 1 198 ? 17.440 0.925 -5.657 1.00 74.69 198 TRP A CA 1
ATOM 1559 C C . TRP A 1 198 ? 18.434 1.694 -6.533 1.00 74.69 198 TRP A C 1
ATOM 1561 O O . TRP A 1 198 ? 18.876 1.161 -7.546 1.00 74.69 198 TRP A O 1
ATOM 1571 N N . LEU A 1 199 ? 18.809 2.916 -6.140 1.00 67.88 199 LEU A N 1
ATOM 1572 C CA . LEU A 1 199 ? 19.775 3.746 -6.865 1.00 67.88 199 LEU A CA 1
ATOM 1573 C C . LEU A 1 199 ? 21.219 3.325 -6.574 1.00 67.88 199 LEU A C 1
ATOM 1575 O O . LEU A 1 199 ? 22.066 3.358 -7.462 1.00 67.88 199 LEU A O 1
ATOM 1579 N N . ILE A 1 200 ? 21.498 2.885 -5.344 1.00 63.25 200 ILE A N 1
ATOM 1580 C CA . ILE A 1 200 ? 22.850 2.496 -4.916 1.00 63.25 200 ILE A CA 1
ATOM 1581 C C . ILE A 1 200 ? 23.368 1.285 -5.707 1.00 63.25 200 ILE A C 1
ATOM 1583 O O . ILE A 1 200 ? 24.557 1.209 -5.981 1.00 63.25 200 ILE A O 1
ATOM 1587 N N . GLY A 1 201 ? 22.498 0.368 -6.142 1.00 57.09 201 GLY A N 1
ATOM 1588 C CA . GLY A 1 201 ? 22.898 -0.818 -6.914 1.00 57.09 201 GLY A CA 1
ATOM 1589 C C . GLY A 1 201 ? 23.320 -0.561 -8.369 1.00 57.09 201 GLY A C 1
ATOM 1590 O O . GLY A 1 201 ? 23.635 -1.517 -9.073 1.00 57.09 201 GLY A O 1
ATOM 1591 N N . LYS A 1 202 ? 23.300 0.691 -8.842 1.00 58.59 202 LYS A N 1
ATOM 1592 C CA . LYS A 1 202 ? 23.532 1.065 -10.248 1.00 58.59 202 LYS A CA 1
ATOM 1593 C C . LYS A 1 202 ? 24.897 1.741 -10.473 1.00 58.59 202 LYS A C 1
ATOM 1595 O O . LYS A 1 202 ? 25.038 2.571 -11.362 1.00 58.59 202 LYS A O 1
ATOM 1600 N N . THR A 1 203 ? 25.899 1.417 -9.648 1.00 47.25 203 THR A N 1
ATOM 1601 C CA . THR A 1 203 ? 27.221 2.079 -9.665 1.00 47.25 203 THR A CA 1
ATOM 1602 C C . THR A 1 203 ? 28.099 1.725 -10.877 1.00 47.25 203 THR A C 1
ATOM 1604 O O . THR A 1 203 ? 29.069 2.430 -11.119 1.00 47.25 203 THR A O 1
ATOM 1607 N N . ASP A 1 204 ? 27.748 0.721 -11.689 1.00 44.25 204 ASP A N 1
ATOM 1608 C CA . ASP A 1 204 ? 28.576 0.281 -12.830 1.00 44.25 204 ASP A CA 1
ATOM 1609 C C . ASP A 1 204 ? 28.114 0.809 -14.208 1.00 44.25 204 ASP A C 1
ATOM 1611 O O . ASP A 1 204 ? 28.378 0.186 -15.236 1.00 44.25 204 ASP A O 1
ATOM 1615 N N . SER A 1 205 ? 27.403 1.941 -14.280 1.00 39.72 205 SER A N 1
ATOM 1616 C CA . SER A 1 205 ? 27.022 2.525 -15.579 1.00 39.72 205 SER A CA 1
ATOM 1617 C C . SER A 1 205 ? 26.988 4.057 -15.595 1.00 39.72 205 SER A C 1
ATOM 1619 O O . SER A 1 205 ? 25.951 4.648 -15.913 1.00 39.72 205 SER A O 1
ATOM 1621 N N . PHE A 1 206 ? 28.110 4.688 -15.254 1.00 37.22 206 PHE A N 1
ATOM 1622 C CA . PHE A 1 206 ? 28.407 6.071 -15.642 1.00 37.22 206 PHE A CA 1
ATOM 1623 C C . PHE A 1 206 ? 29.533 6.091 -16.673 1.00 37.22 206 PHE A C 1
ATOM 1625 O O . PHE A 1 206 ? 30.499 5.317 -16.490 1.00 37.22 206 PHE A O 1
#

Nearest PDB structures (foldseek):
  6tha-assembly1_A  TM=7.438E-01  e=1.036E+00  Homo sapiens
  7wsn-assembly1_A  TM=6.695E-01  e=6.936E-01  Homo sapiens
  6s7v-assembly1_A  TM=6.034E-01  e=2.765E+00  Staphylococcus aureus
  4jre-assembly1_D  TM=5.168E-01  e=2.313E+00  Escherichia coli K-12

Mean predicted aligned error: 12.38 Å